Protein AF-A0A519VFV9-F1 (afdb_monomer)

Solvent-accessible surface area (backbone atoms only — not comparable to full-atom values): 12738 Å² total; per-residue (Å²): 138,84,83,81,77,82,76,80,77,81,75,82,82,81,76,90,70,82,92,71,81,73,72,86,71,61,44,82,45,79,50,61,93,82,68,79,73,51,74,67,56,53,46,52,52,51,51,29,44,70,66,40,49,62,59,43,38,69,66,70,56,88,80,53,59,44,60,28,41,35,37,64,39,86,88,54,93,54,68,57,52,50,55,84,36,39,34,42,33,14,41,76,52,40,78,78,38,57,92,50,43,48,61,51,50,48,52,43,61,46,65,69,48,68,43,76,47,79,48,76,60,96,85,32,37,40,37,42,34,29,44,43,88,75,63,53,66,66,45,55,50,48,47,54,53,45,42,74,67,44,46,66,54,48,24,68,74,77,24,77,82,40,80,50,57,37,37,39,29,34,28,69,84,48,83,63,63,67,48,49,48,84,46,29,39,43,33,10,39,64,44,47,68,76,42,62,80,66,48,61,56,51,57,56,37,46,45,39,43,37,73,53,58,43,84,80,127

Sequence (217 aa):
MFKKIHSIVLLLIMAQLSFAQRNQGYKLTILDPDNKVDDRQKTEITQAFNLVYPEFARADGYRTKRDVTLEFADGLSESMTAQAGKIVVNKSWFLNNSSKFERELRVKFAKNWVSSDTIKKKGYQLVFISKDPNLDQKVKQNLIDTYFKVYPKLVKTYNKNSTKEVLFVVDTAYKAVAEASGGRILFSAGYMKAHPTDIDVVTHETMHIVQGYGYSA

pLDDT: mean 87.25, std 19.47, range [31.59, 98.5]

Foldseek 3Di:
DDDPDPPPPPDPPPPPDDPPQPLVLAEEDEDDPVPPQDPVLVVLVVVLCSVAVVVLQLQVDPDFARAAYEYEDDPDPDQWADDGRYIYGDPVSCVVPSVCVSVVRNCRSCVQWPDWDWDDDPLAIEIETESDPPQDVLLVVLLVVCCVVALVVLCVPQNVPFDSYAYEYEDCPDDDAWAEEDRYIYGHSVNCVVCVPVSCVSVVRSNCSSVVPYPPD

Nearest PDB structures (foldseek):
  1z5h-assembly1_A  TM=6.987E-01  e=3.510E-03  Thermoplasma acidophilum
  6ydx-assembly1_A  TM=7.882E-01  e=1.224E-02  Homo sapiens
  4xmz-assembly1_A  TM=6.318E-01  e=6.977E-03  Escherichia coli K-12
  4qir-assembly1_A  TM=6.108E-01  e=4.269E-02  Neisseria meningitidis MC58
  7edx-assembly1_B  TM=5.572E-01  e=1.687E-01  Homo sapiens

Mean predicted aligned error: 7.55 Å

Secondary structure (DSSP, 8-state):
------------------------S-EEEEE-TT--S-HHHHHHHHHHHHHHHHHHHHHH-SS--SEEEEEEESS-SSSEEEETTEEEEEHHHHHHHGGGHHHHHHHHHTTT-SEEEEEEETTEEEEEEE--TT--HHHHHHHHHHHHHHHHHHHHHH-TTS-SEEEEEEESS--SSEEEETTEEEEEHHHHHH-TT--THHHHHHHHHHHT-----

Structure (mmCIF, N/CA/C/O backbone):
data_AF-A0A519VFV9-F1
#
_entry.id   AF-A0A519VFV9-F1
#
loop_
_atom_site.group_PDB
_atom_site.id
_atom_site.type_symbol
_atom_site.label_atom_id
_atom_site.label_alt_id
_atom_site.label_comp_id
_atom_site.label_asym_id
_atom_site.label_entity_id
_atom_site.label_seq_id
_atom_site.pdbx_PDB_ins_code
_atom_site.Cartn_x
_atom_site.Cartn_y
_atom_site.Cartn_z
_atom_site.occupancy
_atom_site.B_iso_or_equiv
_atom_site.auth_seq_id
_atom_site.auth_comp_id
_atom_site.auth_asym_id
_atom_site.auth_atom_id
_atom_site.pdbx_PDB_model_num
ATOM 1 N N . MET A 1 1 ? -33.404 -4.911 -17.269 1.00 36.25 1 MET A N 1
ATOM 2 C CA . MET A 1 1 ? -31.972 -5.243 -17.462 1.00 36.25 1 MET A CA 1
ATOM 3 C C . MET A 1 1 ? -31.127 -4.019 -17.124 1.00 36.25 1 MET A C 1
ATOM 5 O O . MET A 1 1 ? -30.855 -3.207 -17.996 1.00 36.25 1 MET A O 1
ATOM 9 N N . PHE A 1 2 ? -30.759 -3.841 -15.854 1.00 32.41 2 PHE A N 1
ATOM 10 C CA . PHE A 1 2 ? -29.896 -2.735 -15.429 1.00 32.41 2 PHE A CA 1
ATOM 11 C C . PHE A 1 2 ? -28.451 -3.233 -15.357 1.00 32.41 2 PHE A C 1
ATOM 13 O O . PHE A 1 2 ? -28.102 -4.026 -14.484 1.00 32.41 2 PHE A O 1
ATOM 20 N N . LYS A 1 3 ? -27.613 -2.802 -16.306 1.00 32.81 3 LYS A N 1
ATOM 21 C CA . LYS A 1 3 ? -26.163 -3.024 -16.257 1.00 32.81 3 LYS A CA 1
ATOM 22 C C . LYS A 1 3 ? -25.588 -2.183 -15.111 1.00 32.81 3 LYS A C 1
ATOM 24 O O . LYS A 1 3 ? -25.577 -0.960 -15.194 1.00 32.81 3 LYS A O 1
ATOM 29 N N . LYS A 1 4 ? -25.108 -2.836 -14.047 1.00 33.62 4 LYS A N 1
ATOM 30 C CA . LYS A 1 4 ? -24.282 -2.201 -13.008 1.00 33.62 4 LYS A CA 1
ATOM 31 C C . LYS A 1 4 ? -22.922 -1.845 -13.612 1.00 33.62 4 LYS A C 1
ATOM 33 O O . LYS A 1 4 ? -22.042 -2.699 -13.715 1.00 33.62 4 LYS A O 1
ATOM 38 N N . ILE A 1 5 ? -22.762 -0.593 -14.027 1.00 34.84 5 ILE A N 1
ATOM 39 C CA . ILE A 1 5 ? -21.463 -0.024 -14.386 1.00 34.84 5 ILE A CA 1
ATOM 40 C C . ILE A 1 5 ? -20.680 0.130 -13.078 1.00 34.84 5 ILE A C 1
ATOM 42 O O . ILE A 1 5 ? -21.020 0.962 -12.241 1.00 34.84 5 ILE A O 1
ATOM 46 N N . HIS A 1 6 ? -19.673 -0.717 -12.870 1.00 33.34 6 HIS A N 1
ATOM 47 C CA . HIS A 1 6 ? -18.716 -0.548 -11.780 1.00 33.34 6 HIS A CA 1
ATOM 48 C C . HIS A 1 6 ? -17.713 0.522 -12.213 1.00 33.34 6 HIS A C 1
ATOM 50 O O . HIS A 1 6 ? -16.693 0.224 -12.830 1.00 33.34 6 HIS A O 1
ATOM 56 N N . SER A 1 7 ? -18.035 1.784 -11.944 1.00 31.59 7 SER A N 1
ATOM 57 C CA . SER A 1 7 ? -17.087 2.884 -12.093 1.00 31.59 7 SER A CA 1
ATOM 58 C C . SER A 1 7 ? -16.053 2.786 -10.974 1.00 31.59 7 SER A C 1
ATOM 60 O O . SER A 1 7 ? -16.296 3.223 -9.852 1.00 31.59 7 SER A O 1
ATOM 62 N N . ILE A 1 8 ? -14.898 2.189 -11.269 1.00 34.69 8 ILE A N 1
ATOM 63 C CA . ILE A 1 8 ? -13.707 2.301 -10.424 1.00 34.69 8 ILE A CA 1
ATOM 64 C C . ILE A 1 8 ? -13.220 3.745 -10.564 1.00 34.69 8 ILE A C 1
ATOM 66 O O . ILE A 1 8 ? -12.539 4.100 -11.526 1.00 34.69 8 ILE A O 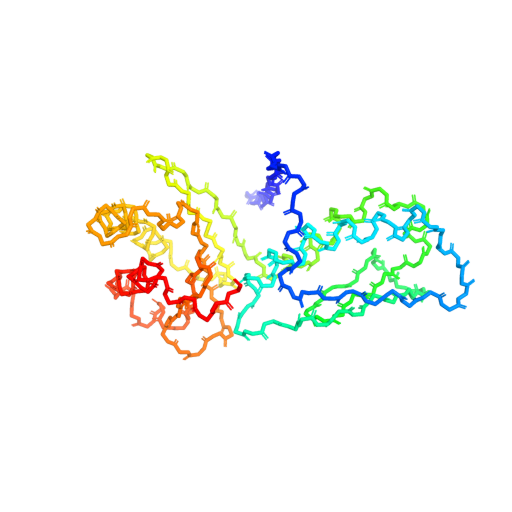1
ATOM 70 N N . VAL A 1 9 ? -13.618 4.609 -9.632 1.00 33.03 9 VAL A N 1
ATOM 71 C CA . VAL A 1 9 ? -13.050 5.952 -9.511 1.00 33.03 9 VAL A CA 1
ATOM 72 C C . VAL A 1 9 ? -11.683 5.794 -8.848 1.00 33.03 9 VAL A C 1
ATOM 74 O O . VAL A 1 9 ? -11.573 5.732 -7.627 1.00 33.03 9 VAL A O 1
ATOM 77 N N . LEU A 1 10 ? -10.631 5.684 -9.661 1.00 38.44 10 LEU A N 1
ATOM 78 C CA . LEU A 1 10 ? -9.252 5.761 -9.186 1.00 38.44 10 LEU A CA 1
ATOM 79 C C . LEU A 1 10 ? -8.959 7.231 -8.849 1.00 38.44 10 LEU A C 1
ATOM 81 O O . LEU A 1 10 ? -8.614 8.029 -9.720 1.00 38.44 10 LEU A O 1
ATOM 85 N N . LEU A 1 11 ? -9.186 7.607 -7.590 1.00 34.69 11 LEU A N 1
ATOM 86 C CA . LEU A 1 11 ? -8.930 8.956 -7.098 1.00 34.69 11 LEU A CA 1
ATOM 87 C C . LEU A 1 11 ? -7.417 9.234 -7.159 1.00 34.69 11 LEU A C 1
ATOM 89 O O . LEU A 1 11 ? -6.624 8.549 -6.512 1.00 34.69 11 LEU A O 1
ATOM 93 N N . LEU A 1 12 ? -7.015 10.246 -7.933 1.00 38.38 12 LEU A N 1
ATOM 94 C CA . LEU A 1 12 ? -5.658 10.790 -7.914 1.00 38.38 12 LEU A CA 1
ATOM 95 C C . LEU A 1 12 ? -5.359 11.339 -6.512 1.00 38.38 12 LEU A C 1
ATOM 97 O O . LEU A 1 12 ? -5.844 12.404 -6.131 1.00 38.38 12 LEU A O 1
ATOM 101 N N . ILE A 1 13 ? -4.536 10.622 -5.748 1.00 40.22 13 ILE A N 1
ATOM 102 C CA . ILE A 1 13 ? -3.927 11.146 -4.526 1.00 40.22 13 ILE A CA 1
ATOM 103 C C . ILE A 1 13 ? -2.813 12.105 -4.960 1.00 40.22 13 ILE A C 1
ATOM 105 O O . ILE A 1 13 ? -1.672 11.701 -5.157 1.00 40.22 13 ILE A O 1
ATOM 109 N N . MET A 1 14 ? -3.140 13.388 -5.125 1.00 39.12 14 MET A N 1
ATOM 110 C CA . MET A 1 14 ? -2.129 14.444 -5.067 1.00 39.12 14 MET A CA 1
ATOM 111 C C . MET A 1 14 ? -1.819 14.728 -3.597 1.00 39.12 14 MET A C 1
ATOM 113 O O . MET A 1 14 ? -2.460 15.561 -2.958 1.00 39.12 14 MET A O 1
ATOM 117 N N . ALA A 1 15 ? -0.842 14.009 -3.048 1.00 39.34 15 ALA A N 1
ATOM 118 C CA . ALA A 1 15 ? -0.151 14.438 -1.842 1.00 39.34 15 ALA A CA 1
ATOM 119 C C . ALA A 1 15 ? 1.043 15.300 -2.275 1.00 39.34 15 ALA A C 1
ATOM 121 O O . ALA A 1 15 ? 2.100 14.786 -2.630 1.00 39.34 15 ALA A O 1
ATOM 122 N N . GLN A 1 16 ? 0.863 16.622 -2.283 1.00 42.69 16 GLN A N 1
ATOM 123 C CA . GLN A 1 16 ? 1.994 17.546 -2.282 1.00 42.69 16 GLN A CA 1
ATOM 124 C C . GLN A 1 16 ? 2.617 17.513 -0.884 1.00 42.69 16 GLN A C 1
ATOM 126 O O . GLN A 1 16 ? 2.100 18.142 0.035 1.00 42.69 16 GLN A O 1
ATOM 131 N N . LEU A 1 17 ? 3.707 16.764 -0.718 1.00 35.25 17 LEU A N 1
ATOM 132 C CA . LEU A 1 17 ? 4.594 16.874 0.436 1.00 35.25 17 LEU A CA 1
ATOM 133 C C . LEU A 1 17 ? 6.047 16.801 -0.036 1.00 35.25 17 LEU A C 1
ATOM 135 O O . LEU A 1 17 ? 6.419 15.983 -0.872 1.00 35.25 17 LEU A O 1
ATOM 139 N N . SER A 1 18 ? 6.829 17.730 0.497 1.00 33.22 18 SER A N 1
ATOM 140 C CA . SER A 1 18 ? 8.237 18.004 0.254 1.00 33.22 18 SER A CA 1
ATOM 141 C C . SER A 1 18 ? 9.088 16.739 0.098 1.00 33.22 18 SER A C 1
ATOM 143 O O . SER A 1 18 ? 9.054 15.852 0.950 1.00 33.22 18 SER A O 1
ATOM 145 N N . PHE A 1 19 ? 9.893 16.693 -0.968 1.00 33.62 19 PHE A N 1
ATOM 146 C CA . PHE A 1 19 ? 10.897 15.662 -1.235 1.00 33.62 19 PHE A CA 1
ATOM 147 C C . PHE A 1 19 ? 11.999 15.670 -0.161 1.00 33.62 19 PHE A C 1
ATOM 149 O O . PHE A 1 19 ? 13.097 16.175 -0.361 1.00 33.62 19 PHE A O 1
ATOM 156 N N . ALA A 1 20 ? 11.713 15.077 0.992 1.00 36.22 20 ALA A N 1
ATOM 157 C CA . ALA A 1 20 ? 12.715 14.467 1.850 1.00 36.22 20 ALA A CA 1
ATOM 158 C C . ALA A 1 20 ? 12.427 12.966 1.827 1.00 36.22 20 ALA A C 1
ATOM 160 O O . ALA A 1 20 ? 11.728 12.414 2.676 1.00 36.22 20 ALA A O 1
ATOM 161 N N . GLN A 1 21 ? 12.897 12.332 0.756 1.00 43.56 21 GLN A N 1
ATOM 162 C CA . GLN A 1 21 ? 12.719 10.921 0.457 1.00 43.56 21 GLN A CA 1
ATOM 163 C C . GLN A 1 21 ? 13.421 10.082 1.536 1.00 43.56 21 GLN A C 1
ATOM 165 O O . GLN A 1 21 ? 14.598 9.750 1.421 1.00 43.56 21 GLN A O 1
ATOM 170 N N . ARG A 1 22 ? 12.711 9.742 2.620 1.00 46.94 22 ARG A N 1
ATOM 171 C CA . ARG A 1 22 ? 13.145 8.682 3.536 1.00 46.94 22 ARG A CA 1
ATOM 172 C C . ARG A 1 22 ? 13.072 7.387 2.747 1.00 46.94 22 ARG A C 1
ATOM 174 O O . ARG A 1 22 ? 11.992 6.816 2.623 1.00 46.94 22 ARG A O 1
ATOM 181 N N . ASN A 1 23 ? 14.184 6.947 2.166 1.00 52.59 23 ASN A N 1
ATOM 182 C CA . ASN A 1 23 ? 14.236 5.612 1.599 1.00 52.59 23 ASN A CA 1
ATOM 183 C C . ASN A 1 23 ? 13.992 4.631 2.757 1.00 52.59 23 ASN A C 1
ATOM 185 O O . ASN A 1 23 ? 14.872 4.436 3.590 1.00 52.59 23 ASN A O 1
ATOM 189 N N . GLN A 1 24 ? 12.776 4.081 2.851 1.00 67.75 24 GLN A N 1
ATOM 190 C CA . GLN A 1 24 ? 12.299 3.182 3.917 1.00 67.75 24 GLN A CA 1
ATOM 191 C C . GLN A 1 24 ? 12.987 1.800 3.833 1.00 67.75 24 GLN A C 1
ATOM 193 O O . GLN A 1 24 ? 12.357 0.763 4.026 1.00 67.75 24 GLN A O 1
ATOM 198 N N . GLY A 1 25 ? 14.264 1.761 3.448 1.00 83.94 25 GLY A N 1
ATOM 199 C CA . GLY A 1 25 ? 15.051 0.558 3.207 1.00 83.94 25 GLY A CA 1
ATOM 200 C C . GLY A 1 25 ? 14.693 -0.209 1.931 1.00 83.94 25 GLY A C 1
ATOM 201 O O . GLY A 1 25 ? 15.147 -1.341 1.794 1.00 83.94 25 GLY A O 1
ATOM 202 N N . TYR A 1 26 ? 13.889 0.350 1.018 1.00 90.75 26 TYR A N 1
ATOM 203 C CA . TYR A 1 26 ? 13.550 -0.311 -0.246 1.00 90.75 26 TYR A CA 1
ATOM 204 C C . TYR A 1 26 ? 14.611 -0.016 -1.310 1.00 90.75 26 TYR A C 1
ATOM 206 O O . TYR A 1 26 ? 15.062 1.119 -1.469 1.00 90.75 26 TYR A O 1
ATOM 214 N N . LYS A 1 27 ? 15.032 -1.038 -2.049 1.00 93.75 27 LYS A N 1
ATOM 215 C CA . LYS A 1 27 ? 16.083 -0.916 -3.062 1.00 93.75 27 LYS A CA 1
ATOM 216 C C . LYS A 1 27 ? 15.558 -1.381 -4.405 1.00 93.75 27 LYS A C 1
ATOM 218 O O . LYS A 1 27 ? 14.923 -2.428 -4.489 1.00 93.75 27 LYS A O 1
ATOM 223 N N . LEU A 1 28 ? 15.845 -0.601 -5.441 1.00 96.19 28 LEU A N 1
ATOM 224 C CA . LEU A 1 28 ? 15.515 -0.932 -6.819 1.00 96.19 28 LEU A CA 1
ATOM 225 C C . LEU A 1 28 ? 16.791 -1.256 -7.594 1.00 96.19 28 LEU A C 1
ATOM 227 O O . LEU A 1 28 ? 17.730 -0.462 -7.612 1.00 96.19 28 LEU A O 1
ATOM 231 N N . THR A 1 29 ? 16.787 -2.390 -8.284 1.00 97.06 29 THR A N 1
ATOM 232 C CA . THR A 1 29 ? 17.785 -2.754 -9.292 1.00 97.06 29 THR A CA 1
ATOM 233 C C . THR A 1 29 ? 17.111 -2.783 -10.657 1.00 97.06 29 THR A C 1
ATOM 235 O O . THR A 1 29 ? 16.189 -3.568 -10.868 1.00 97.06 29 THR A O 1
ATOM 238 N N . ILE A 1 30 ? 17.562 -1.930 -11.579 1.00 97.44 30 ILE A N 1
ATOM 239 C CA . ILE A 1 30 ? 17.062 -1.872 -12.959 1.00 97.44 30 ILE A CA 1
ATOM 240 C C . ILE A 1 30 ? 17.973 -2.732 -13.842 1.00 97.44 30 ILE A C 1
ATOM 242 O O . ILE A 1 30 ? 19.174 -2.480 -13.918 1.00 97.44 30 ILE A O 1
ATOM 246 N N . LEU A 1 31 ? 17.401 -3.735 -14.505 1.00 95.88 31 LEU A N 1
ATOM 247 C CA . LEU A 1 31 ? 18.079 -4.624 -15.445 1.00 95.88 31 LEU A CA 1
ATOM 248 C C . LEU A 1 31 ? 17.725 -4.219 -16.883 1.00 95.88 31 LEU A C 1
ATOM 250 O O . LEU A 1 31 ? 16.645 -4.541 -17.377 1.00 95.88 31 LEU A O 1
ATOM 254 N N . ASP A 1 32 ? 18.654 -3.519 -17.536 1.00 92.81 32 ASP A N 1
ATOM 255 C CA . ASP A 1 32 ? 18.574 -3.034 -18.926 1.00 92.81 32 ASP A CA 1
ATOM 256 C C . ASP A 1 32 ? 19.840 -3.467 -19.700 1.00 92.81 32 ASP A C 1
ATOM 258 O O . ASP A 1 32 ? 20.749 -2.662 -19.912 1.00 92.81 32 ASP A O 1
ATOM 262 N N . PRO A 1 33 ? 19.978 -4.766 -20.036 1.00 88.38 33 PRO A N 1
ATOM 263 C CA . PRO A 1 33 ? 21.214 -5.310 -20.605 1.00 88.38 33 PRO A CA 1
ATOM 264 C C . PRO A 1 33 ? 21.514 -4.805 -22.024 1.00 88.38 33 PRO A C 1
ATOM 266 O O . PRO A 1 33 ? 22.670 -4.811 -22.438 1.00 88.38 33 PRO A O 1
ATOM 269 N N . ASP A 1 34 ? 20.502 -4.363 -22.772 1.00 89.88 34 ASP A N 1
ATOM 270 C CA . ASP A 1 34 ? 20.644 -3.792 -24.114 1.00 89.88 34 ASP A CA 1
ATOM 271 C C . ASP A 1 34 ? 20.848 -2.266 -24.115 1.00 89.88 34 ASP A C 1
ATOM 273 O O . ASP A 1 34 ? 20.993 -1.672 -25.190 1.00 89.88 34 ASP A O 1
ATOM 277 N N . ASN A 1 35 ? 20.907 -1.653 -22.924 1.00 90.44 35 ASN A N 1
ATOM 278 C CA . ASN A 1 35 ? 21.145 -0.229 -22.683 1.00 90.44 35 ASN A CA 1
ATOM 279 C C . ASN A 1 35 ? 20.249 0.673 -23.548 1.00 90.44 35 ASN A C 1
ATOM 281 O O . ASN A 1 35 ? 20.717 1.621 -24.188 1.00 90.44 35 ASN A O 1
ATOM 285 N N . LYS A 1 36 ? 18.960 0.323 -23.634 1.00 93.06 36 LYS A N 1
ATOM 286 C CA . LYS A 1 36 ? 17.975 1.056 -24.445 1.00 93.06 36 LYS A CA 1
ATOM 287 C C . LYS A 1 36 ? 17.226 2.113 -23.655 1.00 93.06 36 LYS A C 1
ATOM 289 O O . LYS A 1 36 ? 16.569 2.949 -24.270 1.00 93.06 36 LYS A O 1
ATOM 294 N N . VAL A 1 37 ? 17.323 2.081 -22.331 1.00 93.88 37 VAL A N 1
ATOM 295 C CA . VAL A 1 37 ? 16.660 3.038 -21.455 1.00 93.88 37 VAL A CA 1
ATOM 296 C C . VAL A 1 37 ? 17.639 4.133 -21.065 1.00 93.88 37 VAL A C 1
ATOM 298 O O . VAL A 1 37 ? 18.683 3.874 -20.460 1.00 93.88 37 VAL A O 1
ATOM 301 N N . ASP A 1 38 ? 17.295 5.371 -21.409 1.00 94.50 38 ASP A N 1
ATOM 302 C CA . ASP A 1 38 ? 18.148 6.522 -21.130 1.00 94.50 38 ASP A CA 1
ATOM 303 C C . ASP A 1 38 ? 18.131 6.927 -19.639 1.00 94.50 38 ASP A C 1
ATOM 305 O O . ASP A 1 38 ? 17.314 6.463 -18.835 1.00 94.50 38 ASP A O 1
ATOM 309 N N . ASP A 1 39 ? 19.056 7.802 -19.244 1.00 93.94 39 ASP A N 1
ATOM 310 C CA . ASP A 1 39 ? 19.215 8.219 -17.844 1.00 93.94 39 ASP A CA 1
ATOM 311 C C . ASP A 1 39 ? 18.002 8.986 -17.301 1.00 93.94 39 ASP A C 1
ATOM 313 O O . ASP A 1 39 ? 17.665 8.888 -16.113 1.00 93.94 39 ASP A O 1
ATOM 317 N N . ARG A 1 40 ? 17.301 9.722 -18.169 1.00 94.38 40 ARG A N 1
ATOM 318 C CA . ARG A 1 40 ? 16.072 10.422 -17.795 1.00 94.38 40 ARG A CA 1
ATOM 319 C C . ARG A 1 40 ? 14.979 9.406 -17.475 1.00 94.38 40 ARG A C 1
ATOM 321 O O . ARG A 1 40 ? 14.339 9.509 -16.433 1.00 94.38 40 ARG A O 1
ATOM 328 N N . GLN A 1 41 ? 14.798 8.400 -18.317 1.00 95.81 41 GLN A N 1
ATOM 329 C CA . GLN A 1 41 ? 13.834 7.326 -18.119 1.00 95.81 41 GLN A CA 1
ATOM 330 C C . GLN A 1 41 ? 14.172 6.470 -16.886 1.00 95.81 41 GLN A C 1
ATOM 332 O O . GLN A 1 41 ? 13.276 6.132 -16.113 1.00 95.81 41 GLN A O 1
ATOM 337 N N . LYS A 1 42 ? 15.456 6.176 -16.628 1.00 95.12 42 LYS A N 1
ATOM 338 C CA . LYS A 1 42 ? 15.907 5.522 -15.379 1.00 95.12 42 LYS A CA 1
ATOM 339 C C . LYS A 1 42 ? 15.574 6.364 -14.142 1.00 95.12 42 LYS A C 1
ATOM 341 O O . LYS A 1 42 ? 15.177 5.819 -13.105 1.00 95.12 42 LYS A O 1
ATOM 346 N N . THR A 1 43 ? 15.675 7.688 -14.255 1.00 94.38 43 THR A N 1
ATOM 347 C CA . THR A 1 43 ? 15.264 8.624 -13.199 1.00 94.38 43 THR A CA 1
ATOM 348 C C . THR A 1 43 ? 13.749 8.597 -12.986 1.00 94.38 43 THR A C 1
ATOM 350 O O . THR A 1 43 ? 13.308 8.466 -11.845 1.00 94.38 43 THR A O 1
ATOM 353 N N . GLU A 1 44 ? 12.953 8.638 -14.060 1.00 94.12 44 GLU A N 1
ATOM 354 C CA . GLU A 1 44 ? 11.484 8.532 -14.011 1.00 94.12 44 GLU A CA 1
ATOM 355 C C . GLU A 1 44 ? 11.038 7.217 -13.342 1.00 94.12 44 GLU A C 1
ATOM 357 O O . GLU A 1 44 ? 10.179 7.226 -12.457 1.00 94.12 44 GLU A O 1
ATOM 362 N N . ILE A 1 45 ? 11.680 6.092 -13.681 1.00 96.88 45 ILE A N 1
ATOM 363 C CA . ILE A 1 45 ? 11.456 4.791 -13.030 1.00 96.88 45 ILE A CA 1
ATOM 364 C C . ILE A 1 45 ? 11.750 4.867 -11.534 1.00 96.88 45 ILE A C 1
ATOM 366 O O . ILE A 1 45 ? 10.946 4.421 -10.715 1.00 96.88 45 ILE A O 1
ATOM 370 N N . THR A 1 46 ? 12.908 5.418 -11.171 1.00 95.81 46 THR A N 1
ATOM 371 C CA . THR A 1 46 ? 13.355 5.487 -9.777 1.00 95.81 46 THR A CA 1
ATOM 372 C C . THR A 1 46 ? 12.417 6.363 -8.949 1.00 95.81 46 THR A C 1
ATOM 374 O O . THR A 1 46 ? 12.032 5.986 -7.843 1.00 95.81 46 THR A O 1
ATOM 377 N N . GLN A 1 47 ? 11.992 7.509 -9.478 1.00 94.81 47 GLN A N 1
ATOM 378 C CA . GLN A 1 47 ? 11.017 8.384 -8.825 1.00 94.81 47 GLN A CA 1
ATOM 379 C C . GLN A 1 47 ? 9.672 7.677 -8.639 1.00 94.81 47 GLN A C 1
ATOM 381 O O . GLN A 1 47 ? 9.162 7.623 -7.519 1.00 94.81 47 GLN A O 1
ATOM 386 N N . ALA A 1 48 ? 9.146 7.056 -9.696 1.00 96.38 48 ALA A N 1
ATOM 387 C CA . ALA A 1 48 ? 7.906 6.292 -9.629 1.00 96.38 48 ALA A CA 1
ATOM 388 C C . ALA A 1 48 ? 7.986 5.158 -8.5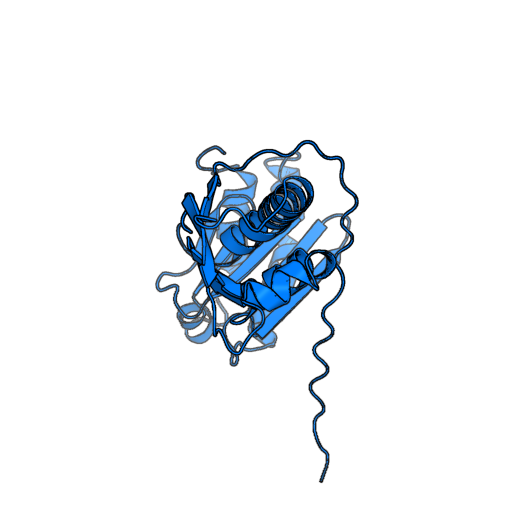96 1.00 96.38 48 ALA A C 1
ATOM 390 O O . ALA A 1 48 ? 7.086 4.996 -7.776 1.00 96.38 48 ALA A O 1
ATOM 391 N N . PHE A 1 49 ? 9.084 4.402 -8.575 1.00 95.94 49 PHE A N 1
ATOM 392 C CA . PHE A 1 49 ? 9.303 3.349 -7.588 1.00 95.94 49 PHE A CA 1
ATOM 393 C C . PHE A 1 49 ? 9.269 3.890 -6.156 1.00 95.94 49 PHE A C 1
ATOM 395 O O . PHE A 1 49 ? 8.540 3.358 -5.319 1.00 95.94 49 PHE A O 1
ATOM 402 N N . ASN A 1 50 ? 10.007 4.969 -5.885 1.00 92.75 50 ASN A N 1
ATOM 403 C CA . ASN A 1 50 ? 10.091 5.566 -4.553 1.00 92.75 50 ASN A CA 1
ATOM 404 C C . ASN A 1 50 ? 8.756 6.156 -4.075 1.00 92.75 50 ASN A C 1
ATOM 406 O O . ASN A 1 50 ? 8.521 6.225 -2.871 1.00 92.75 50 ASN A O 1
ATOM 410 N N . LEU A 1 51 ? 7.877 6.545 -5.000 1.00 92.44 51 LEU A N 1
ATOM 411 C CA . LEU A 1 51 ? 6.532 7.031 -4.694 1.00 92.44 51 LEU A CA 1
ATOM 412 C C . LEU A 1 51 ? 5.505 5.907 -4.513 1.00 92.44 51 LEU A C 1
ATOM 414 O O . LEU A 1 51 ? 4.543 6.071 -3.764 1.00 92.44 51 LEU A O 1
ATOM 418 N N . VAL A 1 52 ? 5.654 4.794 -5.232 1.00 94.44 52 VAL A N 1
ATOM 419 C CA . VAL A 1 52 ? 4.607 3.767 -5.334 1.00 94.44 52 VAL A CA 1
ATOM 420 C C . VAL A 1 52 ? 4.901 2.549 -4.468 1.00 94.44 52 VAL A C 1
ATOM 422 O O . VAL A 1 52 ? 4.015 2.077 -3.754 1.00 94.44 52 VAL A O 1
ATOM 425 N N . TYR A 1 53 ? 6.127 2.025 -4.517 1.00 93.81 53 TYR A N 1
ATOM 426 C CA . TYR A 1 53 ? 6.453 0.751 -3.880 1.00 93.81 53 TYR A CA 1
ATOM 427 C C . TYR A 1 53 ? 6.355 0.791 -2.351 1.00 93.81 53 TYR A C 1
ATOM 429 O O . TYR A 1 53 ? 5.798 -0.152 -1.795 1.00 93.81 53 TYR A O 1
ATOM 437 N N . PRO A 1 54 ? 6.809 1.846 -1.639 1.00 90.06 54 PRO A N 1
ATOM 438 C CA . PRO A 1 54 ? 6.663 1.900 -0.186 1.0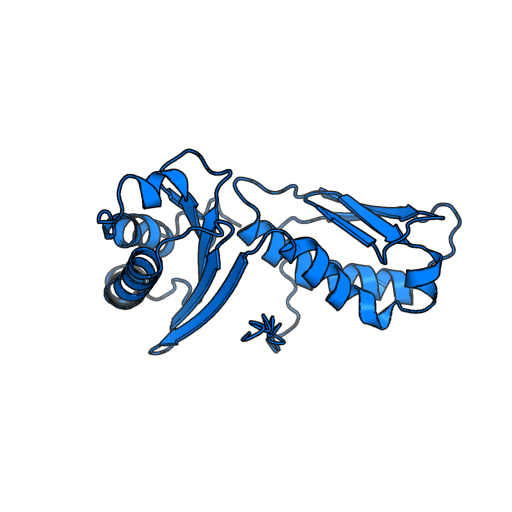0 90.06 54 PRO A CA 1
ATOM 439 C C . PRO A 1 54 ? 5.202 1.848 0.280 1.00 90.06 54 PRO A C 1
ATOM 441 O O . PRO A 1 54 ? 4.897 1.141 1.240 1.00 90.06 54 PRO A O 1
ATOM 444 N N . GLU A 1 55 ? 4.296 2.541 -0.415 1.00 89.12 55 GLU A N 1
ATOM 445 C CA . GLU A 1 55 ? 2.864 2.536 -0.091 1.00 89.12 55 GLU A CA 1
ATOM 446 C C . GLU A 1 55 ? 2.223 1.179 -0.393 1.00 89.12 55 GLU A C 1
ATOM 448 O O . GLU A 1 55 ? 1.525 0.621 0.457 1.00 89.12 55 GLU A O 1
ATOM 453 N N . PHE A 1 56 ? 2.531 0.594 -1.556 1.00 92.19 56 PHE A N 1
ATOM 454 C CA . PHE A 1 56 ? 2.146 -0.784 -1.867 1.00 92.19 56 PHE A CA 1
ATOM 455 C C . PHE A 1 56 ? 2.645 -1.751 -0.790 1.00 92.19 56 PHE A C 1
ATOM 457 O O . PHE A 1 56 ? 1.871 -2.545 -0.269 1.00 92.19 56 PHE A O 1
ATOM 464 N N . ALA A 1 57 ? 3.915 -1.657 -0.407 1.00 91.00 57 ALA A N 1
ATOM 465 C CA . ALA A 1 57 ? 4.541 -2.588 0.513 1.00 91.00 57 ALA A CA 1
ATOM 466 C C . ALA A 1 57 ? 3.944 -2.525 1.922 1.00 91.00 57 ALA A C 1
ATOM 468 O O . ALA A 1 57 ? 3.862 -3.562 2.580 1.00 91.00 57 ALA A O 1
ATOM 469 N N . ARG A 1 58 ? 3.478 -1.353 2.373 1.00 88.44 58 ARG A N 1
ATOM 470 C CA . ARG A 1 58 ? 2.677 -1.241 3.603 1.00 88.44 58 ARG A CA 1
ATOM 471 C C . ARG A 1 58 ? 1.352 -1.994 3.450 1.00 88.44 58 ARG A C 1
ATOM 473 O O . ARG A 1 58 ? 0.947 -2.711 4.361 1.00 88.44 58 ARG A O 1
ATOM 480 N N . ALA A 1 59 ? 0.698 -1.874 2.301 1.00 90.06 59 ALA A N 1
ATOM 481 C CA . ALA A 1 59 ? -0.597 -2.489 2.031 1.00 90.06 59 ALA A CA 1
ATOM 482 C C . ALA A 1 59 ? -0.552 -3.984 1.634 1.00 90.06 59 ALA A C 1
ATOM 484 O O . ALA A 1 59 ? -1.579 -4.658 1.691 1.00 90.06 59 ALA A O 1
ATOM 485 N N . ASP A 1 60 ? 0.599 -4.526 1.230 1.00 85.75 60 ASP A N 1
ATOM 486 C CA . ASP A 1 60 ? 0.698 -5.854 0.606 1.00 85.75 60 ASP A CA 1
ATOM 487 C C . ASP A 1 60 ? 0.563 -7.035 1.581 1.00 85.75 60 ASP A C 1
ATOM 489 O O . ASP A 1 60 ? -0.081 -8.022 1.244 1.00 85.75 60 ASP A O 1
ATOM 493 N N . GLY A 1 61 ? 1.077 -6.946 2.808 1.00 76.56 61 GLY A N 1
ATOM 494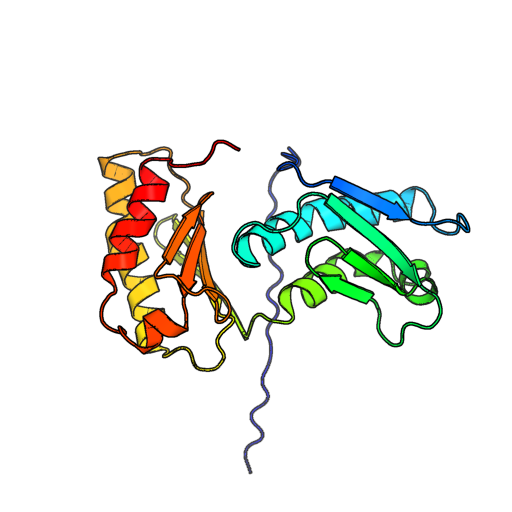 C CA . GLY A 1 61 ? 0.927 -8.037 3.778 1.00 76.56 61 GLY A CA 1
ATOM 495 C C . GLY A 1 61 ? 1.975 -8.030 4.885 1.00 76.56 61 GLY A C 1
ATOM 496 O O . GLY A 1 61 ? 2.484 -6.974 5.268 1.00 76.56 61 GLY A O 1
ATOM 497 N N . TYR A 1 62 ? 2.279 -9.211 5.429 1.00 67.25 62 TYR A N 1
ATOM 498 C CA . TYR A 1 62 ? 3.342 -9.383 6.420 1.00 67.25 62 TYR A CA 1
ATOM 499 C C . TYR A 1 62 ? 4.708 -9.460 5.725 1.00 67.25 62 TYR A C 1
ATOM 501 O O . TYR A 1 62 ? 4.994 -10.432 5.031 1.00 67.25 62 TYR A O 1
ATOM 509 N N . ARG A 1 63 ? 5.563 -8.451 5.951 1.00 72.31 63 ARG A N 1
ATOM 510 C CA . ARG A 1 63 ? 6.966 -8.381 5.483 1.00 72.31 63 ARG A CA 1
ATOM 511 C C . ARG A 1 63 ? 7.153 -8.476 3.960 1.00 72.31 63 ARG A C 1
ATOM 513 O O . ARG A 1 63 ? 7.733 -9.424 3.435 1.00 72.31 63 ARG A O 1
ATOM 520 N N . THR A 1 64 ? 6.756 -7.421 3.260 1.00 84.75 64 THR A N 1
ATOM 521 C CA . THR A 1 64 ? 7.021 -7.238 1.825 1.00 84.75 64 THR A CA 1
ATOM 522 C C . THR A 1 64 ? 8.523 -7.158 1.521 1.00 84.75 64 THR A C 1
ATOM 524 O O . THR A 1 64 ? 9.307 -6.623 2.310 1.00 84.75 64 THR A O 1
ATOM 527 N N . LYS A 1 65 ? 8.939 -7.671 0.355 1.00 89.94 65 LYS A N 1
ATOM 528 C CA . LYS A 1 65 ? 10.345 -7.677 -0.082 1.00 89.94 65 LYS A CA 1
ATOM 529 C C . LYS A 1 65 ? 10.919 -6.260 -0.168 1.00 89.94 65 LYS A C 1
ATOM 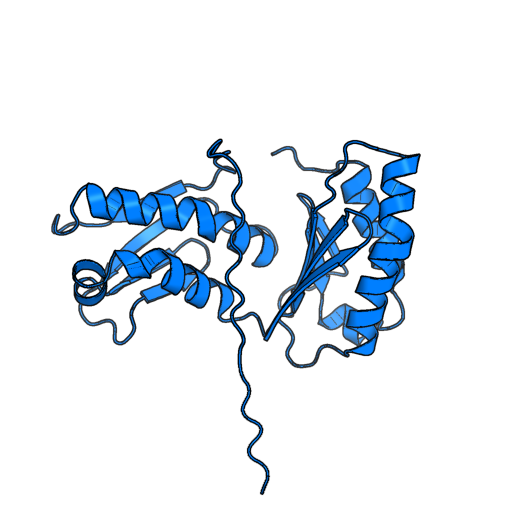531 O O . LYS A 1 65 ? 10.300 -5.381 -0.768 1.00 89.94 65 LYS A O 1
ATOM 536 N N . ARG A 1 66 ? 12.106 -6.066 0.418 1.00 91.06 66 ARG A N 1
ATOM 537 C CA . ARG A 1 66 ? 12.837 -4.786 0.429 1.00 91.06 66 ARG A CA 1
ATOM 538 C C . ARG A 1 66 ? 13.605 -4.546 -0.869 1.00 91.06 66 ARG A C 1
ATOM 540 O O . ARG A 1 66 ? 13.582 -3.431 -1.379 1.00 91.06 66 ARG A O 1
ATOM 547 N N . ASP A 1 67 ? 14.234 -5.589 -1.398 1.00 94.06 67 ASP A N 1
ATOM 548 C CA . ASP A 1 67 ? 14.933 -5.556 -2.679 1.00 94.06 67 ASP A CA 1
ATOM 549 C C . ASP A 1 67 ? 13.968 -5.886 -3.818 1.00 94.06 67 ASP A C 1
ATOM 551 O O . ASP A 1 67 ? 13.207 -6.859 -3.757 1.00 94.06 67 ASP A O 1
ATOM 555 N N . VAL A 1 68 ? 13.988 -5.045 -4.848 1.00 96.50 68 VAL A N 1
ATOM 556 C CA . VAL A 1 68 ? 13.089 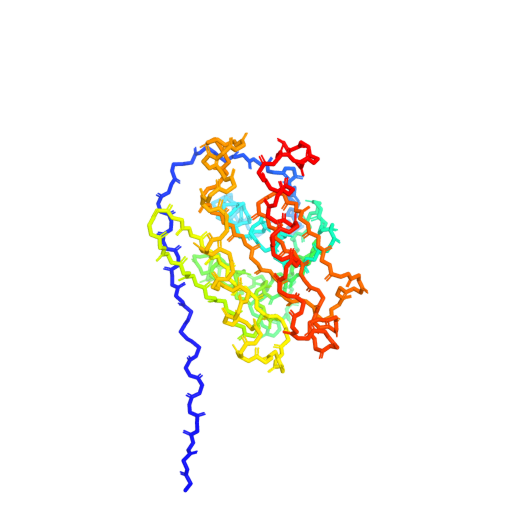-5.110 -5.994 1.00 96.50 68 VAL A CA 1
ATOM 557 C C . VAL A 1 68 ? 13.902 -5.057 -7.268 1.00 96.50 68 VAL A C 1
ATOM 559 O O . VAL A 1 68 ? 14.710 -4.153 -7.471 1.00 96.50 68 VAL A O 1
ATOM 562 N N . THR A 1 69 ? 13.648 -6.007 -8.155 1.00 97.94 69 THR A N 1
ATOM 563 C CA . THR A 1 69 ? 14.229 -6.014 -9.493 1.00 97.94 69 THR A CA 1
ATOM 564 C C . THR A 1 69 ? 13.197 -5.529 -10.499 1.00 97.94 69 THR A C 1
ATOM 566 O O . THR A 1 69 ? 12.062 -6.009 -10.501 1.00 97.94 69 THR A O 1
ATOM 569 N N . LEU A 1 70 ? 13.594 -4.593 -11.357 1.00 98.31 70 LEU A N 1
ATOM 570 C CA . LEU A 1 70 ? 12.855 -4.216 -12.553 1.00 98.31 70 LEU A CA 1
ATOM 571 C C . LEU A 1 70 ? 13.596 -4.740 -13.775 1.00 98.31 70 LEU A C 1
ATOM 573 O O . LEU A 1 70 ? 14.764 -4.418 -13.960 1.00 98.31 70 LEU A O 1
ATOM 577 N N . GLU A 1 71 ? 12.914 -5.518 -14.606 1.00 97.19 71 GLU A N 1
ATOM 578 C CA . GLU A 1 71 ? 13.460 -6.049 -15.855 1.00 97.19 71 GLU A CA 1
ATOM 579 C C . GLU A 1 71 ? 12.598 -5.631 -17.049 1.00 97.19 71 GLU A C 1
ATOM 581 O O . GLU A 1 71 ? 11.372 -5.509 -16.942 1.00 97.19 71 GLU A O 1
ATOM 586 N N . PHE A 1 72 ? 13.245 -5.421 -18.194 1.00 96.44 72 PHE A N 1
ATOM 587 C CA . PHE A 1 72 ? 12.567 -5.167 -19.460 1.00 96.44 72 PHE A CA 1
ATOM 588 C C . PHE A 1 72 ? 12.395 -6.467 -20.237 1.00 96.44 72 PHE A C 1
ATOM 590 O O . PHE A 1 72 ? 13.358 -7.197 -20.464 1.00 96.44 72 PHE A O 1
ATOM 597 N N . ALA A 1 73 ? 11.166 -6.736 -20.667 1.00 93.50 73 ALA A N 1
ATOM 598 C CA . ALA A 1 73 ? 10.826 -7.891 -21.480 1.00 93.50 73 ALA A CA 1
ATOM 599 C C . ALA A 1 73 ? 10.290 -7.453 -22.845 1.00 93.50 73 ALA A C 1
ATOM 601 O O . ALA A 1 73 ? 9.500 -6.507 -22.956 1.00 93.50 73 ALA A O 1
ATOM 602 N N . ASP A 1 74 ? 10.691 -8.197 -23.871 1.00 88.25 74 ASP A N 1
ATOM 603 C CA . ASP A 1 74 ? 10.116 -8.118 -25.206 1.00 88.25 74 ASP A CA 1
ATOM 604 C C . ASP A 1 74 ? 8.942 -9.116 -25.292 1.00 88.25 74 ASP A C 1
ATOM 606 O O . ASP A 1 74 ? 9.006 -10.219 -24.751 1.00 88.25 74 ASP A O 1
ATOM 610 N N . GLY A 1 75 ? 7.830 -8.725 -25.924 1.00 82.25 75 GLY A N 1
ATOM 611 C CA . GLY A 1 75 ? 6.681 -9.621 -26.145 1.00 82.25 75 GLY A CA 1
ATOM 612 C C . GLY A 1 75 ? 5.658 -9.739 -25.004 1.00 82.25 75 GLY A C 1
ATOM 613 O O . GLY A 1 75 ? 4.757 -10.572 -25.085 1.00 82.25 75 GLY A O 1
ATOM 614 N N . LEU A 1 76 ? 5.732 -8.907 -23.960 1.00 90.69 76 LEU A N 1
ATOM 615 C CA . LEU A 1 76 ? 4.672 -8.843 -22.947 1.00 90.69 76 LEU A CA 1
ATOM 616 C C . LEU A 1 76 ? 3.391 -8.229 -23.549 1.00 90.69 76 LEU A C 1
ATOM 618 O O . LEU A 1 76 ? 3.433 -7.136 -24.106 1.00 90.69 76 LEU A O 1
ATOM 622 N N . SER A 1 77 ? 2.238 -8.894 -23.423 1.00 90.81 77 SER A N 1
ATOM 623 C CA . SER A 1 77 ? 0.970 -8.399 -23.994 1.00 90.81 77 SER A CA 1
ATOM 624 C C . SER A 1 77 ? 0.384 -7.184 -23.259 1.00 90.81 77 SER A C 1
ATOM 626 O O . SER A 1 77 ? -0.420 -6.447 -23.822 1.00 90.81 77 SER A O 1
ATOM 628 N N . GLU A 1 78 ? 0.761 -6.981 -21.996 1.00 94.44 78 GLU A N 1
ATOM 629 C CA . GLU A 1 78 ? 0.367 -5.834 -21.171 1.00 94.44 78 GLU A CA 1
ATOM 630 C C . GLU A 1 78 ? 1.506 -4.801 -21.054 1.00 94.44 78 GLU A C 1
ATOM 632 O O . GLU A 1 78 ? 2.647 -5.081 -21.415 1.00 94.44 78 GLU A O 1
ATOM 637 N N . SER A 1 79 ? 1.215 -3.616 -20.498 1.00 96.12 79 SER A N 1
ATOM 638 C CA . SER A 1 79 ? 2.208 -2.564 -20.210 1.00 96.12 79 SER A CA 1
ATOM 639 C C . SER A 1 79 ? 3.324 -3.041 -19.273 1.00 96.12 79 SER A C 1
ATOM 641 O O . SER A 1 79 ? 4.504 -2.783 -19.510 1.00 96.12 79 SER A O 1
ATOM 643 N N . MET A 1 80 ? 2.954 -3.742 -18.201 1.00 97.31 80 MET A N 1
ATOM 644 C CA . MET A 1 80 ? 3.872 -4.339 -17.231 1.00 97.31 80 MET A CA 1
ATOM 645 C C . MET A 1 80 ? 3.143 -5.350 -16.333 1.00 97.31 80 MET A C 1
ATOM 647 O O . MET A 1 80 ? 1.912 -5.355 -16.245 1.00 97.31 80 MET A O 1
ATOM 651 N N . THR A 1 81 ? 3.915 -6.142 -15.594 1.00 96.31 81 THR A N 1
ATOM 652 C CA . THR A 1 81 ? 3.466 -6.880 -14.408 1.00 96.31 81 THR A CA 1
ATOM 653 C C . THR A 1 81 ? 4.251 -6.398 -13.190 1.00 96.31 81 THR A C 1
ATOM 655 O O . THR A 1 81 ? 5.411 -6.001 -13.310 1.00 96.31 81 THR A O 1
ATOM 658 N N . ALA A 1 82 ? 3.621 -6.392 -12.017 1.00 95.81 82 ALA A N 1
ATOM 659 C CA . ALA A 1 82 ? 4.262 -5.954 -10.783 1.00 95.81 82 ALA A CA 1
ATOM 660 C C . ALA A 1 82 ? 3.757 -6.780 -9.599 1.00 95.81 82 ALA A C 1
ATOM 662 O O . ALA A 1 82 ? 2.558 -7.027 -9.469 1.00 95.81 82 ALA A O 1
ATOM 663 N N . GLN A 1 83 ? 4.688 -7.204 -8.753 1.00 93.38 83 GLN A N 1
ATOM 664 C CA . GLN A 1 83 ? 4.439 -7.894 -7.491 1.00 93.38 83 GLN A CA 1
ATOM 665 C C . GLN A 1 83 ? 5.591 -7.608 -6.521 1.00 93.38 83 GLN A C 1
ATOM 667 O O . GLN A 1 83 ? 6.612 -7.031 -6.907 1.00 93.38 83 GLN A O 1
ATOM 672 N N . ALA A 1 84 ? 5.460 -8.017 -5.260 1.00 92.69 84 ALA A N 1
ATOM 673 C CA . ALA A 1 84 ? 6.521 -7.840 -4.274 1.00 92.69 84 ALA A CA 1
ATOM 674 C C . ALA A 1 84 ? 7.877 -8.371 -4.786 1.00 92.69 84 ALA A C 1
ATOM 676 O O . ALA A 1 84 ? 8.024 -9.546 -5.138 1.00 92.69 84 ALA A O 1
ATOM 677 N N . GLY A 1 85 ? 8.878 -7.489 -4.819 1.00 94.69 85 GLY A N 1
ATOM 678 C CA . GLY A 1 85 ? 10.250 -7.780 -5.240 1.00 94.69 85 GLY A CA 1
ATOM 679 C C . GLY A 1 85 ? 10.496 -7.922 -6.744 1.00 94.69 85 GLY A C 1
ATOM 680 O O . GLY A 1 85 ? 11.652 -8.088 -7.126 1.00 94.69 85 GLY A O 1
ATOM 681 N N . LYS A 1 86 ? 9.473 -7.862 -7.607 1.00 96.81 86 LYS A N 1
ATOM 682 C CA . LYS A 1 86 ? 9.676 -7.997 -9.057 1.00 96.81 86 LYS A CA 1
ATOM 683 C C . LYS A 1 86 ? 8.706 -7.151 -9.879 1.00 96.81 86 LYS A C 1
ATOM 685 O O . LYS A 1 86 ? 7.490 -7.252 -9.720 1.00 96.81 86 LYS A O 1
ATOM 690 N N . ILE A 1 87 ? 9.260 -6.377 -10.807 1.00 98.06 87 ILE A N 1
ATOM 691 C CA . ILE A 1 87 ? 8.541 -5.603 -11.820 1.00 98.06 87 ILE A CA 1
ATOM 692 C C . ILE A 1 87 ? 9.056 -6.052 -13.193 1.00 98.06 87 ILE A C 1
ATOM 694 O O . ILE A 1 87 ? 10.261 -6.060 -13.426 1.00 98.06 87 ILE A O 1
ATOM 698 N N . VAL A 1 88 ? 8.156 -6.424 -14.103 1.00 97.75 88 VAL A N 1
ATOM 699 C CA . VAL A 1 88 ? 8.500 -6.784 -15.489 1.00 97.75 88 VAL A CA 1
ATOM 700 C C . VAL A 1 88 ? 7.797 -5.815 -16.417 1.00 97.75 88 VAL A C 1
ATOM 702 O O . VAL A 1 88 ? 6.568 -5.771 -16.439 1.00 97.75 88 VAL A O 1
ATOM 705 N N . VAL A 1 89 ? 8.558 -5.036 -17.175 1.00 97.88 89 VAL A N 1
ATOM 706 C CA . VAL A 1 89 ? 8.036 -3.948 -18.005 1.00 97.88 89 VAL A CA 1
ATOM 707 C C . VAL A 1 89 ? 8.113 -4.334 -19.476 1.00 97.88 89 VAL A C 1
ATOM 709 O O . VAL A 1 89 ? 9.151 -4.805 -19.938 1.00 97.88 89 VAL A O 1
ATOM 712 N N . ASN A 1 90 ? 7.040 -4.100 -20.236 1.00 97.25 90 ASN A N 1
ATOM 713 C CA . ASN A 1 90 ? 7.115 -4.169 -21.692 1.00 97.25 90 ASN A CA 1
ATOM 714 C C . ASN A 1 90 ? 8.019 -3.035 -22.193 1.00 97.25 90 ASN A C 1
ATOM 716 O O . ASN A 1 90 ? 7.681 -1.854 -22.054 1.00 97.25 90 ASN A O 1
ATOM 720 N N . LYS A 1 91 ? 9.155 -3.399 -22.795 1.00 95.44 91 LYS A N 1
ATOM 721 C CA . LYS A 1 91 ? 10.173 -2.445 -23.247 1.00 95.44 91 LYS A CA 1
ATOM 722 C C . LYS A 1 91 ? 9.623 -1.452 -24.267 1.00 95.44 91 LYS A C 1
ATOM 724 O O . LYS A 1 91 ? 9.693 -0.243 -24.052 1.00 95.44 91 LYS A O 1
ATOM 729 N N . SER A 1 92 ? 9.027 -1.947 -25.352 1.00 94.88 92 SER A N 1
ATOM 730 C CA . SER A 1 92 ? 8.475 -1.106 -26.420 1.00 94.88 92 SER A CA 1
ATOM 731 C C . SER A 1 92 ? 7.387 -0.171 -25.901 1.00 94.88 92 SER A C 1
ATOM 733 O O . SER A 1 92 ? 7.328 0.993 -26.295 1.00 94.88 92 SER A O 1
ATOM 735 N N . TRP A 1 93 ? 6.534 -0.648 -24.996 1.00 96.50 93 TRP A N 1
ATOM 736 C CA . TRP A 1 93 ? 5.525 0.193 -24.366 1.00 96.50 93 TRP A CA 1
ATOM 737 C C . TRP A 1 93 ? 6.174 1.311 -23.546 1.00 96.50 93 TRP A C 1
ATOM 739 O O . TRP A 1 93 ? 5.805 2.472 -23.728 1.00 96.50 93 TRP A O 1
ATOM 749 N N . PHE A 1 94 ? 7.150 0.982 -22.695 1.00 96.94 94 PHE A N 1
ATOM 750 C CA . PHE A 1 94 ? 7.798 1.941 -21.804 1.00 96.94 94 PHE A CA 1
ATOM 751 C C . PHE A 1 94 ? 8.557 3.028 -22.566 1.00 96.94 94 PHE A C 1
ATOM 753 O O . PHE A 1 94 ? 8.354 4.205 -22.278 1.00 96.94 94 PHE A O 1
ATOM 760 N N . LEU A 1 95 ? 9.335 2.666 -23.590 1.00 95.19 95 LEU A N 1
ATOM 761 C CA . LEU A 1 95 ? 10.073 3.642 -24.404 1.00 95.19 95 LEU A CA 1
ATOM 762 C C . LEU A 1 95 ? 9.148 4.691 -25.042 1.00 95.19 95 LEU A C 1
ATOM 764 O O . LEU A 1 95 ? 9.527 5.849 -25.179 1.00 95.19 95 LEU A O 1
ATOM 768 N N . ASN A 1 96 ? 7.913 4.305 -25.377 1.00 95.19 96 ASN A N 1
ATOM 769 C CA . ASN A 1 96 ? 6.915 5.197 -25.968 1.00 95.19 96 ASN A CA 1
ATOM 770 C C . ASN A 1 96 ? 5.979 5.861 -24.935 1.00 95.19 96 ASN A C 1
ATOM 772 O O . ASN A 1 96 ? 5.188 6.732 -25.293 1.00 95.19 96 ASN A O 1
ATOM 776 N N . ASN A 1 97 ? 5.994 5.426 -23.670 1.00 96.00 97 ASN A N 1
ATOM 777 C CA . ASN A 1 97 ? 5.003 5.814 -22.657 1.00 96.00 97 ASN A CA 1
ATOM 778 C C . ASN A 1 97 ? 5.604 6.016 -21.253 1.00 96.00 97 ASN A C 1
ATOM 780 O O . ASN A 1 97 ? 4.880 5.863 -20.267 1.00 96.00 97 ASN A O 1
ATOM 784 N N . SER A 1 98 ? 6.888 6.368 -21.129 1.00 94.44 98 SER A N 1
ATOM 785 C CA . SER A 1 98 ? 7.581 6.459 -19.830 1.00 94.44 98 SER A CA 1
ATOM 786 C C . SER A 1 98 ? 6.871 7.390 -18.837 1.00 94.44 98 SER A C 1
ATOM 788 O O . SER A 1 98 ? 6.722 7.053 -17.665 1.00 94.44 98 SER A O 1
ATOM 790 N N . SER A 1 99 ? 6.269 8.480 -19.320 1.00 93.56 99 SER A N 1
ATOM 791 C CA . SER A 1 99 ? 5.463 9.411 -18.513 1.00 93.56 99 SER A CA 1
ATOM 792 C C . SER A 1 99 ? 4.223 8.787 -17.855 1.00 93.56 99 SER A C 1
ATOM 794 O O . SER A 1 99 ? 3.686 9.334 -16.893 1.00 93.56 99 SER A O 1
ATOM 796 N N . LYS A 1 100 ? 3.745 7.636 -18.346 1.00 96.31 100 LYS A N 1
ATOM 797 C CA . LYS A 1 100 ? 2.618 6.882 -17.770 1.00 96.31 100 LYS A CA 1
ATOM 798 C C . LYS A 1 100 ? 3.076 5.800 -16.788 1.00 96.31 100 LYS A C 1
ATOM 800 O O . LYS A 1 100 ? 2.220 5.180 -16.157 1.00 96.31 100 LYS A O 1
ATOM 805 N N . PHE A 1 101 ? 4.384 5.567 -16.654 1.00 97.19 101 PHE A N 1
ATOM 806 C CA . PHE A 1 101 ? 4.950 4.463 -15.881 1.00 97.19 101 PHE A CA 1
ATOM 807 C C . PHE A 1 101 ? 4.478 4.456 -14.426 1.00 97.19 101 PHE A C 1
ATOM 809 O O . PHE A 1 101 ? 3.984 3.432 -13.966 1.00 97.19 101 PHE A O 1
ATOM 816 N N . GLU A 1 102 ? 4.536 5.594 -13.726 1.00 97.50 102 GLU A N 1
ATOM 817 C CA . GLU A 1 102 ? 4.083 5.680 -12.329 1.00 97.50 102 GLU A CA 1
ATOM 818 C C . GLU A 1 102 ? 2.620 5.247 -12.174 1.00 97.50 102 GLU A C 1
ATOM 820 O O . GLU A 1 102 ? 2.286 4.452 -11.293 1.00 97.50 102 GLU A O 1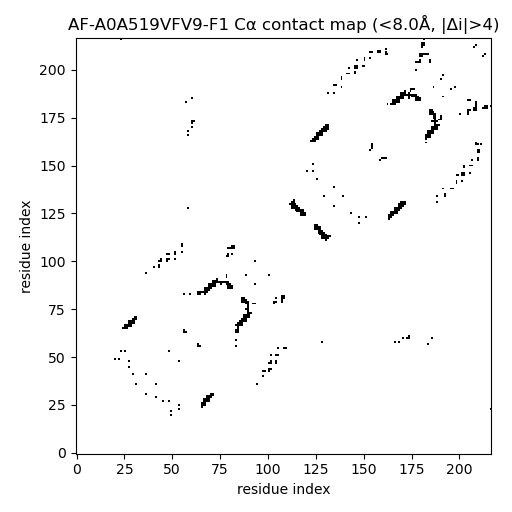
ATOM 825 N N . ARG A 1 103 ? 1.738 5.743 -13.049 1.00 96.56 103 ARG A N 1
ATOM 826 C CA . ARG A 1 103 ? 0.309 5.424 -12.994 1.00 96.56 103 ARG A CA 1
ATOM 827 C C . ARG A 1 103 ? 0.065 3.939 -13.227 1.00 96.56 103 ARG A C 1
ATOM 829 O O . ARG A 1 103 ? -0.698 3.332 -12.481 1.00 96.56 103 ARG A O 1
ATOM 836 N N . GLU A 1 104 ? 0.703 3.359 -14.239 1.00 97.06 104 GLU A N 1
ATOM 837 C CA . GLU A 1 104 ? 0.592 1.923 -14.497 1.00 97.06 104 GLU A CA 1
ATOM 838 C C . GLU A 1 104 ? 1.132 1.106 -13.323 1.00 97.06 104 GLU A C 1
ATOM 840 O O . GLU A 1 104 ? 0.482 0.158 -12.890 1.00 97.06 104 GLU A O 1
ATOM 845 N N . LEU A 1 105 ? 2.258 1.519 -12.739 1.00 97.38 105 LEU A N 1
ATOM 846 C CA . LEU A 1 105 ? 2.847 0.852 -11.586 1.00 97.38 105 LEU A CA 1
ATOM 847 C C . LEU A 1 105 ? 1.876 0.829 -10.394 1.00 97.38 105 LEU A C 1
ATOM 849 O O . LEU A 1 105 ? 1.676 -0.225 -9.788 1.00 97.38 105 LEU A O 1
ATOM 853 N N . ARG A 1 106 ? 1.200 1.954 -10.106 1.00 95.56 106 ARG A N 1
ATOM 854 C CA . ARG A 1 106 ? 0.142 2.027 -9.077 1.00 95.56 106 ARG A CA 1
ATOM 855 C C . ARG A 1 106 ? -0.990 1.045 -9.362 1.00 95.56 106 ARG A C 1
ATOM 857 O O . ARG A 1 106 ? -1.394 0.306 -8.468 1.00 95.56 106 ARG A O 1
ATOM 864 N N . VAL A 1 107 ? -1.483 1.018 -10.601 1.00 94.75 107 VAL A N 1
ATOM 865 C CA . VAL A 1 107 ? -2.578 0.125 -11.013 1.00 94.75 107 VAL A CA 1
ATOM 866 C C . VAL A 1 107 ? -2.188 -1.342 -10.841 1.00 94.75 107 VAL A C 1
ATOM 868 O O . VAL A 1 107 ? -2.982 -2.129 -10.329 1.00 94.75 107 VAL A O 1
ATOM 871 N N . LYS A 1 108 ? -0.969 -1.725 -11.235 1.00 95.81 108 LYS A N 1
ATOM 872 C CA . LYS A 1 108 ? -0.522 -3.121 -11.146 1.00 95.81 108 LYS A CA 1
ATOM 873 C C . LYS A 1 108 ? -0.331 -3.575 -9.703 1.00 95.81 108 LYS A C 1
ATOM 875 O O . LYS A 1 108 ? -0.759 -4.677 -9.375 1.00 95.81 108 LYS A O 1
ATOM 880 N N . PHE A 1 109 ? 0.215 -2.727 -8.832 1.00 94.38 109 PHE A N 1
ATOM 881 C CA . PHE A 1 109 ? 0.345 -3.048 -7.409 1.00 94.38 109 PHE A CA 1
ATOM 882 C C . PHE A 1 109 ? -0.990 -3.079 -6.654 1.00 94.38 109 PHE A C 1
ATOM 884 O O . PHE A 1 109 ? -1.144 -3.870 -5.729 1.00 94.38 109 PHE A O 1
ATOM 891 N N . ALA A 1 110 ? -1.973 -2.277 -7.066 1.00 92.81 110 ALA A N 1
ATOM 892 C CA . ALA A 1 110 ? -3.311 -2.277 -6.475 1.00 92.81 110 ALA A CA 1
ATOM 893 C C . ALA A 1 110 ? -4.254 -3.339 -7.078 1.00 92.81 110 ALA A C 1
ATOM 895 O O . ALA A 1 110 ? -5.434 -3.374 -6.736 1.00 92.81 110 ALA A O 1
ATOM 896 N N . LYS A 1 111 ? -3.776 -4.212 -7.979 1.00 91.31 111 LYS A N 1
ATOM 897 C CA . LYS A 1 111 ? -4.623 -5.144 -8.750 1.00 91.31 111 LYS A CA 1
ATOM 898 C C . LYS A 1 111 ? -5.470 -6.082 -7.879 1.00 91.31 111 LYS A C 1
ATOM 900 O O . LYS A 1 111 ? -6.544 -6.493 -8.307 1.00 91.31 111 LYS A O 1
ATOM 905 N N . ASN A 1 112 ? -4.992 -6.445 -6.688 1.00 88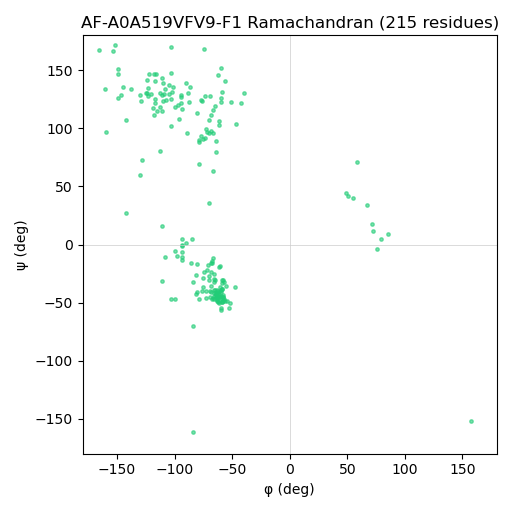.50 112 ASN A N 1
ATOM 906 C CA . ASN A 1 112 ? -5.712 -7.308 -5.745 1.00 88.50 112 ASN A CA 1
ATOM 907 C C . ASN A 1 112 ? -6.533 -6.531 -4.701 1.00 88.50 112 ASN A C 1
ATOM 909 O O . ASN A 1 112 ? -7.096 -7.144 -3.795 1.00 88.50 112 ASN A O 1
ATOM 913 N N . TRP A 1 113 ? -6.600 -5.201 -4.790 1.00 93.81 113 TRP A N 1
ATOM 914 C CA . TRP A 1 113 ? -7.426 -4.396 -3.898 1.00 93.81 113 TRP A CA 1
ATOM 915 C C . TRP A 1 113 ? -8.828 -4.297 -4.486 1.00 93.81 113 TRP A C 1
ATOM 917 O O . TRP A 1 113 ? -9.024 -3.827 -5.604 1.00 93.81 113 TRP A O 1
ATOM 927 N N . VAL A 1 114 ? -9.818 -4.727 -3.712 1.00 95.31 114 VAL A N 1
ATOM 928 C CA . VAL A 1 114 ? -11.234 -4.611 -4.071 1.00 95.31 114 VAL A CA 1
ATOM 929 C C . VAL A 1 114 ? -11.713 -3.176 -3.871 1.00 95.31 114 VAL A C 1
ATOM 931 O O . VAL A 1 114 ? -12.481 -2.653 -4.674 1.00 95.31 114 VAL A O 1
ATOM 934 N N . SER A 1 115 ? -11.261 -2.531 -2.795 1.00 94.31 115 SER A N 1
ATOM 935 C CA . SER A 1 115 ? -11.597 -1.143 -2.481 1.00 94.31 115 SER A CA 1
ATOM 936 C C . SER A 1 115 ? -10.457 -0.457 -1.741 1.00 94.31 115 SER A C 1
ATOM 938 O O . SER A 1 115 ? -9.747 -1.106 -0.972 1.00 94.31 115 SER A O 1
ATOM 940 N N . SER A 1 116 ? -10.345 0.860 -1.910 1.00 94.69 116 SER A N 1
ATOM 941 C CA . SER A 1 116 ? -9.438 1.726 -1.156 1.00 94.69 116 SER A CA 1
ATOM 942 C C . SER A 1 116 ? -10.134 3.056 -0.880 1.00 94.69 116 SER A C 1
ATOM 944 O O . SER A 1 116 ? -10.284 3.869 -1.790 1.00 94.69 116 SER A O 1
ATOM 946 N N . ASP A 1 117 ? -10.539 3.284 0.367 1.00 95.75 117 ASP A N 1
ATOM 947 C CA . ASP A 1 117 ? -11.232 4.504 0.783 1.00 95.75 117 ASP A CA 1
ATOM 948 C C . ASP A 1 117 ? -10.340 5.369 1.666 1.00 95.75 117 ASP A C 1
ATOM 950 O O . ASP A 1 117 ? -9.683 4.863 2.573 1.00 95.75 117 ASP A O 1
ATOM 954 N N . THR A 1 118 ? -10.374 6.684 1.463 1.00 96.75 118 THR A N 1
ATOM 955 C CA . THR A 1 118 ? -9.692 7.646 2.337 1.00 96.75 118 THR A CA 1
ATOM 956 C C . THR A 1 118 ? -10.724 8.461 3.099 1.00 96.75 118 THR A C 1
ATOM 958 O O . THR A 1 118 ? -11.466 9.251 2.517 1.00 96.75 118 THR A O 1
ATOM 961 N N . ILE A 1 119 ? -10.745 8.306 4.419 1.00 98.19 119 ILE A N 1
ATOM 962 C CA . ILE A 1 119 ? -11.670 8.983 5.322 1.00 98.19 119 ILE A CA 1
ATOM 963 C C . ILE A 1 119 ? -10.890 9.991 6.165 1.00 98.19 119 ILE A C 1
ATOM 965 O O . ILE A 1 119 ? -9.892 9.647 6.795 1.00 98.19 119 ILE A O 1
ATOM 969 N N . LYS A 1 120 ? -11.349 11.246 6.210 1.00 97.88 120 LYS A N 1
ATOM 970 C CA . LYS A 1 120 ? -10.743 12.311 7.024 1.00 97.88 120 LYS A CA 1
ATOM 971 C C . LYS A 1 120 ? -11.756 12.864 8.020 1.00 97.88 120 LYS A C 1
ATOM 973 O O . LYS A 1 120 ? -12.855 13.253 7.637 1.00 97.88 120 LYS A O 1
ATOM 978 N N . LYS A 1 121 ? -11.386 12.942 9.301 1.00 97.56 121 LYS A N 1
ATOM 979 C CA . LYS A 1 121 ? -12.241 13.499 10.361 1.00 97.56 121 LYS A CA 1
ATOM 980 C C . LYS A 1 121 ? -11.394 14.144 11.450 1.00 97.56 121 LYS A C 1
ATOM 982 O O . LYS A 1 121 ? -10.512 13.510 12.017 1.00 97.56 121 LYS A O 1
ATOM 987 N N . LYS A 1 122 ? -11.686 15.412 11.767 1.00 92.62 122 LYS A N 1
ATOM 988 C CA . LYS A 1 122 ? -11.056 16.169 12.870 1.00 92.62 122 LYS A CA 1
ATOM 989 C C . LYS A 1 122 ? -9.514 16.121 12.855 1.00 92.62 122 LYS A C 1
ATOM 991 O O . LYS A 1 122 ? -8.885 15.949 13.894 1.00 92.62 122 LYS A O 1
ATOM 996 N N . GLY A 1 123 ? -8.912 16.246 11.670 1.00 95.19 123 GLY A N 1
ATOM 997 C CA . GLY A 1 123 ? -7.455 16.234 11.493 1.00 95.19 123 GLY A CA 1
ATOM 998 C C . GLY A 1 123 ? -6.796 14.850 11.518 1.00 95.19 123 GLY A C 1
ATOM 999 O O . GLY A 1 123 ? -5.574 14.787 11.449 1.00 95.19 123 GLY A O 1
ATOM 1000 N N . TYR A 1 124 ? -7.575 13.768 11.599 1.00 97.56 124 TYR A N 1
ATOM 1001 C CA . TYR A 1 124 ? -7.111 12.392 11.413 1.00 97.56 124 TYR A CA 1
ATOM 1002 C C . TYR A 1 124 ? -7.524 11.873 10.039 1.00 97.56 124 TYR A C 1
ATOM 1004 O O . TYR A 1 124 ? -8.594 12.229 9.534 1.00 97.56 124 TYR A O 1
ATOM 1012 N N . GLN A 1 125 ? -6.687 11.016 9.464 1.00 97.94 125 GLN A N 1
ATOM 1013 C CA . GLN A 1 125 ? -6.902 10.343 8.193 1.00 97.94 125 GLN A CA 1
ATOM 1014 C C . GLN A 1 125 ? -6.787 8.830 8.385 1.00 97.94 125 GLN A C 1
ATOM 1016 O O . GLN A 1 125 ? -5.801 8.342 8.936 1.00 97.94 125 GLN A O 1
ATOM 1021 N N . LEU A 1 126 ? -7.783 8.107 7.883 1.00 98.19 126 LEU A N 1
ATOM 1022 C CA . LEU A 1 126 ? -7.789 6.657 7.776 1.00 98.19 126 LEU A CA 1
ATOM 1023 C C . LEU A 1 126 ? -7.869 6.273 6.300 1.00 98.19 126 LEU A C 1
ATOM 1025 O O . LEU A 1 126 ? -8.832 6.643 5.629 1.00 98.19 126 LEU A O 1
ATOM 1029 N N . VAL A 1 127 ? -6.886 5.525 5.810 1.00 97.38 127 VAL A N 1
ATOM 1030 C CA . VAL A 1 127 ? -6.991 4.810 4.532 1.00 97.38 127 VAL A CA 1
ATOM 1031 C C . VAL A 1 127 ? -7.458 3.393 4.840 1.00 97.38 127 VAL A C 1
ATOM 1033 O O . VAL A 1 127 ? -6.857 2.733 5.679 1.00 97.38 127 VAL A O 1
ATOM 1036 N N . PHE A 1 128 ? -8.523 2.923 4.199 1.00 98.25 128 PHE A N 1
ATOM 1037 C CA . PHE A 1 128 ? -9.070 1.582 4.385 1.00 98.25 128 PHE A CA 1
ATOM 1038 C C . PHE A 1 128 ? -8.998 0.806 3.071 1.00 98.25 128 PHE A C 1
ATOM 1040 O O . PHE A 1 128 ? -9.729 1.107 2.127 1.00 98.25 128 PHE A O 1
ATOM 1047 N N . ILE A 1 129 ? -8.149 -0.217 3.026 1.00 97.75 129 ILE A N 1
ATOM 1048 C CA . ILE A 1 129 ? -8.003 -1.128 1.890 1.00 97.75 129 ILE A CA 1
ATOM 1049 C C . ILE A 1 129 ? -8.670 -2.460 2.230 1.00 97.75 129 ILE A C 1
ATOM 1051 O O . ILE A 1 129 ? -8.379 -3.059 3.264 1.00 97.75 129 ILE A O 1
ATOM 1055 N N . SER A 1 130 ? -9.530 -2.957 1.339 1.00 97.31 130 SER A N 1
ATOM 1056 C CA . SER A 1 130 ? -10.026 -4.338 1.402 1.00 97.31 130 SER A CA 1
ATOM 1057 C C . SER A 1 130 ? -9.496 -5.135 0.223 1.00 97.31 130 SER A C 1
ATOM 1059 O O . SER A 1 130 ? -9.640 -4.711 -0.924 1.00 97.31 130 SER A O 1
ATOM 1061 N N . LYS A 1 131 ? -8.936 -6.312 0.502 1.00 96.44 131 LYS A N 1
ATOM 1062 C CA . LYS A 1 131 ? -8.639 -7.352 -0.494 1.00 96.44 131 LYS A CA 1
ATOM 1063 C C . LYS A 1 131 ? -9.695 -8.460 -0.506 1.00 96.44 131 LYS A C 1
ATOM 1065 O O . LYS A 1 131 ? -9.639 -9.345 -1.352 1.00 96.44 131 LYS A O 1
ATOM 1070 N N . ASP A 1 132 ? -10.655 -8.418 0.419 1.00 97.00 132 ASP A N 1
ATOM 1071 C CA . ASP A 1 132 ? -11.770 -9.360 0.461 1.00 97.00 132 ASP A CA 1
ATOM 1072 C C . ASP A 1 132 ? -12.983 -8.785 -0.293 1.00 97.00 132 ASP A C 1
ATOM 1074 O O . ASP A 1 132 ? -13.535 -7.762 0.137 1.00 97.00 132 ASP A O 1
ATOM 1078 N N . PRO A 1 133 ? -13.427 -9.421 -1.396 1.00 96.25 133 PRO A N 1
ATOM 1079 C CA . PRO A 1 133 ? -14.620 -8.999 -2.126 1.00 96.25 133 PRO A CA 1
ATOM 1080 C C . PRO A 1 133 ? -15.918 -9.205 -1.342 1.00 96.25 133 PRO A C 1
ATOM 1082 O O . PRO A 1 133 ? -16.938 -8.618 -1.695 1.00 96.25 133 PRO A O 1
ATOM 1085 N N . ASN A 1 134 ? -15.884 -10.010 -0.280 1.00 96.75 134 ASN A N 1
ATOM 1086 C CA . ASN A 1 134 ? -17.042 -10.371 0.527 1.00 96.75 134 ASN A CA 1
ATOM 1087 C C . ASN A 1 134 ? -17.002 -9.760 1.933 1.00 96.75 134 ASN A C 1
ATOM 1089 O O . ASN A 1 134 ? -17.742 -10.214 2.808 1.00 96.75 134 ASN A O 1
ATOM 1093 N N . LEU A 1 135 ? -16.159 -8.745 2.166 1.00 97.31 135 LEU A N 1
ATOM 1094 C CA . LEU A 1 135 ? -16.132 -8.048 3.447 1.00 97.31 135 LEU A CA 1
ATOM 1095 C C . LEU A 1 135 ? -17.501 -7.418 3.732 1.00 97.31 135 LEU A C 1
ATOM 1097 O O . LEU A 1 135 ? -17.996 -6.580 2.967 1.00 97.31 135 LEU A O 1
ATOM 1101 N N . ASP A 1 136 ? -18.087 -7.797 4.866 1.00 97.25 136 ASP A N 1
ATOM 1102 C CA . ASP A 1 136 ? -19.343 -7.234 5.343 1.00 97.25 136 ASP A CA 1
ATOM 1103 C C . ASP A 1 136 ? -19.193 -5.716 5.558 1.00 97.25 136 ASP A C 1
ATOM 1105 O O . ASP A 1 136 ? -18.297 -5.237 6.263 1.00 97.25 136 ASP A O 1
ATOM 1109 N N . GLN A 1 137 ? -20.082 -4.938 4.935 1.00 97.19 137 GLN A N 1
ATOM 1110 C CA . GLN A 1 137 ? -20.022 -3.476 4.981 1.00 97.19 137 GLN A CA 1
ATOM 1111 C C . GLN A 1 137 ? -20.276 -2.918 6.385 1.00 97.19 137 GLN A C 1
ATOM 1113 O O . GLN A 1 137 ? -19.718 -1.880 6.737 1.00 97.19 137 GLN A O 1
ATOM 1118 N N . LYS A 1 138 ? -21.064 -3.611 7.214 1.00 97.75 138 LYS A N 1
ATOM 1119 C CA . LYS A 1 138 ? -21.269 -3.257 8.620 1.00 97.75 138 LYS A CA 1
ATOM 1120 C C . LYS A 1 138 ? -19.994 -3.483 9.424 1.00 97.75 138 LYS A C 1
ATOM 1122 O O . LYS A 1 138 ? -19.648 -2.627 10.231 1.00 97.75 138 LYS A O 1
ATOM 1127 N N . VAL A 1 139 ? -19.266 -4.576 9.177 1.00 98.12 139 VAL A N 1
ATOM 1128 C CA . VAL A 1 139 ? -17.961 -4.817 9.823 1.00 98.12 139 VAL A CA 1
ATOM 1129 C C . VAL A 1 139 ? -16.977 -3.713 9.445 1.00 98.12 139 VAL A C 1
ATOM 1131 O O . VAL A 1 139 ? -16.419 -3.067 10.329 1.00 98.12 139 VAL A O 1
ATOM 1134 N N . LYS A 1 140 ? -16.836 -3.412 8.148 1.00 98.06 140 LYS A N 1
ATOM 1135 C CA . LYS A 1 140 ? -16.012 -2.292 7.663 1.00 98.06 140 LYS A CA 1
ATOM 1136 C C . LYS A 1 140 ? -16.363 -0.974 8.360 1.00 98.06 140 LYS A C 1
ATOM 1138 O O . LYS A 1 140 ? -15.473 -0.295 8.872 1.00 98.06 140 LYS A O 1
ATOM 1143 N N . GLN A 1 141 ? -17.648 -0.625 8.403 1.00 98.38 141 GLN A N 1
ATOM 1144 C CA . GLN A 1 141 ? -18.106 0.618 9.017 1.00 98.38 141 GLN A CA 1
ATOM 1145 C C . GLN A 1 141 ? -17.808 0.652 10.522 1.00 98.38 141 GLN A C 1
ATOM 1147 O O . GLN A 1 141 ? -17.293 1.652 11.019 1.00 98.38 141 GLN A O 1
ATOM 1152 N N . ASN A 1 142 ? -18.034 -0.453 11.235 1.00 98.31 142 ASN A N 1
ATOM 1153 C CA . ASN A 1 142 ? -17.739 -0.542 12.662 1.00 98.31 142 ASN A CA 1
ATOM 1154 C C . ASN A 1 142 ? -16.243 -0.354 12.963 1.00 98.31 142 ASN A C 1
ATOM 1156 O O . ASN A 1 142 ? -15.903 0.333 13.929 1.00 98.31 142 ASN A O 1
ATOM 1160 N N . LEU A 1 143 ? -15.344 -0.919 12.144 1.00 98.44 143 LEU A N 1
ATOM 1161 C CA . LEU A 1 143 ? -13.894 -0.724 12.292 1.00 98.44 143 LEU A CA 1
ATOM 1162 C C . LEU A 1 143 ? -13.512 0.759 12.131 1.00 98.44 143 LEU A C 1
ATOM 1164 O O . LEU A 1 143 ? -12.763 1.306 12.945 1.00 98.44 143 LEU A O 1
ATOM 1168 N N . ILE A 1 144 ? -14.069 1.426 11.114 1.00 98.50 144 ILE A N 1
ATOM 1169 C CA . ILE A 1 144 ? -13.850 2.856 10.845 1.00 98.50 144 ILE A CA 1
ATOM 1170 C C . ILE A 1 144 ? -14.382 3.718 12.000 1.00 98.50 144 ILE A C 1
ATOM 1172 O O . ILE A 1 144 ? -13.680 4.604 12.499 1.00 98.50 144 ILE A O 1
ATOM 1176 N N . ASP A 1 145 ? -15.606 3.458 12.457 1.00 98.44 145 ASP A N 1
ATOM 1177 C CA . ASP A 1 145 ? -16.230 4.228 13.533 1.00 98.44 145 ASP A CA 1
ATOM 1178 C C . ASP A 1 145 ? -15.495 4.052 14.860 1.00 98.44 145 ASP A C 1
ATOM 1180 O O . ASP A 1 145 ? -15.280 5.030 15.587 1.00 98.44 145 ASP A O 1
ATOM 1184 N N . THR A 1 146 ? -15.039 2.831 15.145 1.00 98.38 146 THR A N 1
ATOM 1185 C CA . THR A 1 146 ? -14.221 2.538 16.323 1.00 98.38 146 THR A CA 1
ATOM 1186 C C . THR A 1 146 ? -12.923 3.328 16.270 1.00 98.38 146 THR A C 1
ATOM 1188 O O . THR A 1 146 ? -12.633 4.053 17.222 1.00 98.38 146 THR A O 1
ATOM 1191 N N . TYR A 1 147 ? -12.208 3.316 15.138 1.00 98.50 147 TYR A N 1
ATOM 1192 C CA . TYR A 1 147 ? -10.975 4.089 14.960 1.00 98.50 147 TYR A CA 1
ATOM 1193 C C . TYR A 1 147 ? -11.175 5.572 15.297 1.00 98.50 147 TYR A C 1
ATOM 1195 O O . TYR A 1 147 ? -10.490 6.114 16.169 1.00 98.50 147 TYR A O 1
ATOM 1203 N N . PHE A 1 148 ? -12.159 6.229 14.675 1.00 98.44 148 PHE A N 1
ATOM 1204 C CA . PHE A 1 148 ? -12.391 7.661 14.892 1.00 98.44 148 PHE A CA 1
ATOM 1205 C C . PHE A 1 148 ? -12.954 7.995 16.279 1.00 98.44 148 PHE A C 1
ATOM 1207 O O . PHE A 1 148 ? -12.887 9.155 16.702 1.00 98.44 148 PHE A O 1
ATOM 1214 N N . LYS A 1 149 ? -13.500 7.010 16.998 1.00 97.88 149 LYS A N 1
ATOM 1215 C CA . LYS A 1 149 ? -13.938 7.155 18.389 1.00 97.88 149 LYS A CA 1
ATOM 1216 C C . LYS A 1 149 ? -12.774 7.034 19.375 1.00 97.88 149 LYS A C 1
ATOM 1218 O O . LYS A 1 149 ? -12.743 7.801 20.345 1.00 97.88 149 LYS A O 1
ATOM 1223 N N . VAL A 1 150 ? -11.862 6.082 19.161 1.00 97.88 150 VAL A N 1
ATOM 1224 C CA . VAL A 1 150 ? -10.845 5.692 20.155 1.00 97.88 150 VAL A CA 1
ATOM 1225 C C . VAL A 1 150 ? -9.477 6.311 19.888 1.00 97.88 150 VAL A C 1
ATOM 1227 O O . VAL A 1 150 ? -8.903 6.905 20.801 1.00 97.88 150 VAL A O 1
ATOM 1230 N N . TYR A 1 151 ? -8.977 6.273 18.651 1.00 97.75 151 TYR A N 1
ATOM 1231 C CA . TYR A 1 151 ? -7.586 6.623 18.357 1.00 97.75 151 TYR A CA 1
ATOM 1232 C C . TYR A 1 151 ? -7.226 8.070 18.732 1.00 97.75 151 TYR A C 1
ATOM 1234 O O . TYR A 1 151 ? -6.234 8.261 19.437 1.00 97.75 151 TYR A O 1
ATOM 1242 N N . PRO A 1 152 ? -8.048 9.098 18.423 1.00 97.81 152 PRO A N 1
ATOM 1243 C CA . PRO A 1 152 ? -7.754 10.464 18.859 1.00 97.81 152 PRO A CA 1
ATOM 1244 C C . PRO A 1 152 ? -7.647 10.629 20.380 1.00 97.81 152 PRO A C 1
ATOM 1246 O O . PRO A 1 152 ? -6.911 11.495 20.857 1.00 97.81 152 PRO A O 1
ATOM 1249 N N . LYS A 1 153 ? -8.387 9.818 21.151 1.00 97.88 153 LYS A N 1
ATOM 1250 C CA . LYS A 1 153 ? -8.310 9.821 22.616 1.00 97.88 153 LYS A CA 1
ATOM 1251 C C . LYS A 1 153 ? -7.007 9.178 23.079 1.00 97.88 153 LYS A C 1
ATOM 1253 O O . LYS A 1 153 ? -6.323 9.776 23.900 1.00 97.88 153 LYS A O 1
ATOM 1258 N N . LEU A 1 154 ? -6.641 8.025 22.514 1.00 97.44 154 LEU A N 1
ATOM 1259 C CA . LEU A 1 154 ? -5.389 7.335 22.836 1.00 97.44 154 LEU A CA 1
ATOM 1260 C C . LEU A 1 154 ? -4.166 8.220 22.543 1.00 97.44 154 LEU A C 1
ATOM 1262 O O . LEU A 1 154 ? -3.329 8.402 23.422 1.00 97.44 154 LEU A O 1
ATOM 1266 N N . VAL A 1 155 ? -4.112 8.859 21.368 1.00 96.75 155 VAL A N 1
ATOM 1267 C CA . VAL A 1 155 ? -3.054 9.819 20.993 1.00 96.75 155 VAL A CA 1
ATOM 1268 C C . VAL A 1 155 ? -2.980 10.975 21.993 1.00 96.75 155 VAL A C 1
ATOM 1270 O O . VAL A 1 155 ? -1.911 11.297 22.504 1.00 96.75 155 VAL A O 1
ATOM 1273 N N . LYS A 1 156 ? -4.119 11.593 22.336 1.00 96.81 156 LYS A N 1
ATOM 1274 C CA . LYS A 1 156 ? -4.144 12.711 23.294 1.00 96.81 156 LYS A CA 1
ATOM 1275 C C . LYS A 1 156 ? -3.623 12.307 24.677 1.00 96.81 156 LYS A C 1
ATOM 1277 O O . LYS A 1 156 ? -2.946 13.118 25.312 1.00 96.81 156 LYS A O 1
ATOM 1282 N N . THR A 1 157 ? -3.984 11.111 25.137 1.00 97.38 157 THR A N 1
ATOM 1283 C CA . THR A 1 157 ? -3.672 10.621 26.483 1.00 97.38 157 THR A CA 1
ATOM 1284 C C . THR A 1 157 ? -2.234 10.132 26.597 1.00 97.38 157 THR A C 1
ATOM 1286 O O . THR A 1 157 ? -1.560 10.496 27.554 1.00 97.38 157 THR A O 1
ATOM 1289 N N . TYR A 1 158 ? -1.759 9.331 25.640 1.00 96.12 158 TYR A N 1
ATOM 1290 C CA . TYR A 1 158 ? -0.518 8.570 25.804 1.00 96.12 158 TYR A CA 1
ATOM 1291 C C . TYR A 1 158 ? 0.635 9.055 24.920 1.00 96.12 158 TYR A C 1
ATOM 1293 O O . TYR A 1 158 ? 1.783 8.961 25.343 1.00 96.12 158 TYR A O 1
ATOM 1301 N N . ASN A 1 159 ? 0.375 9.594 23.723 1.00 94.56 159 ASN A N 1
ATOM 1302 C CA . ASN A 1 159 ? 1.438 10.083 22.839 1.00 94.56 159 ASN A CA 1
ATOM 1303 C C . ASN A 1 159 ? 0.911 11.077 21.792 1.00 94.56 159 ASN A C 1
ATOM 1305 O O . ASN A 1 159 ? 0.439 10.698 20.723 1.00 94.56 159 ASN A O 1
ATOM 1309 N N . LYS A 1 160 ? 1.036 12.379 22.067 1.00 94.12 160 LYS A N 1
ATOM 1310 C CA . LYS A 1 160 ? 0.539 13.444 21.172 1.00 94.12 160 LYS A CA 1
ATOM 1311 C C . LYS A 1 160 ? 1.299 13.541 19.844 1.00 94.12 160 LYS A C 1
ATOM 1313 O O . LYS A 1 160 ? 0.813 14.207 18.931 1.00 94.12 160 LYS A O 1
ATOM 1318 N N . ASN A 1 161 ? 2.461 12.892 19.749 1.00 92.56 161 ASN A N 1
ATOM 1319 C CA . ASN A 1 161 ? 3.319 12.890 18.566 1.00 92.56 161 ASN A CA 1
ATOM 1320 C C . ASN A 1 161 ? 3.046 11.696 17.639 1.00 92.56 161 ASN A C 1
ATOM 1322 O O . ASN A 1 161 ? 3.698 11.573 16.603 1.00 92.56 161 ASN A O 1
ATOM 1326 N N . SER A 1 162 ? 2.104 10.811 17.984 1.00 93.50 162 SER A N 1
ATOM 1327 C CA . SER A 1 162 ? 1.706 9.708 17.109 1.00 93.50 162 SER A CA 1
ATOM 1328 C C . SER A 1 162 ? 1.174 10.205 15.764 1.00 93.50 162 SER A C 1
ATOM 1330 O O . SER A 1 162 ? 0.593 11.289 15.654 1.00 93.50 162 SER A O 1
ATOM 1332 N N . THR A 1 163 ? 1.335 9.372 14.732 1.00 93.69 163 THR A N 1
ATOM 1333 C CA . THR A 1 163 ? 0.834 9.675 13.388 1.00 93.69 163 THR A CA 1
ATOM 1334 C C . THR A 1 163 ? -0.669 9.954 13.401 1.00 93.69 163 THR A C 1
ATOM 1336 O O . THR A 1 163 ? -1.444 9.273 14.076 1.00 93.69 163 THR A O 1
ATOM 1339 N N . LYS A 1 164 ? -1.101 10.939 12.614 1.00 95.44 164 LYS A N 1
ATOM 1340 C CA . LYS A 1 164 ? -2.524 11.203 12.352 1.00 95.44 164 LYS A CA 1
ATOM 1341 C C . LYS A 1 164 ? -3.026 10.509 11.088 1.00 95.44 164 LYS A C 1
ATOM 1343 O O . LYS A 1 164 ? -4.204 10.629 10.764 1.00 95.44 164 LYS A O 1
ATOM 1348 N N . GLU A 1 165 ? -2.143 9.796 10.399 1.00 95.25 165 GLU A N 1
ATOM 1349 C CA . GLU A 1 165 ? -2.424 9.048 9.181 1.00 95.25 165 GLU A CA 1
ATOM 1350 C C . GLU A 1 165 ? -2.221 7.563 9.462 1.00 95.25 165 GLU A C 1
ATOM 1352 O O . GLU A 1 165 ? -1.110 7.129 9.786 1.00 95.25 165 GLU A O 1
ATOM 1357 N N . VAL A 1 166 ? -3.314 6.804 9.388 1.00 96.44 166 VAL A N 1
ATOM 1358 C CA . VAL A 1 166 ? -3.333 5.369 9.674 1.00 96.44 166 VAL A CA 1
ATOM 1359 C C . VAL A 1 166 ? -3.885 4.605 8.476 1.00 96.44 166 VAL A C 1
ATOM 1361 O O . VAL A 1 166 ? -4.812 5.062 7.809 1.00 96.44 166 VAL A O 1
ATOM 1364 N N . LEU A 1 167 ? -3.305 3.438 8.201 1.00 96.88 167 LEU A N 1
ATOM 1365 C CA . LEU A 1 167 ? -3.726 2.535 7.131 1.00 96.88 167 LEU A CA 1
ATOM 1366 C C . LEU A 1 167 ? -4.355 1.270 7.720 1.00 96.88 167 LEU A C 1
ATOM 1368 O O . LEU A 1 167 ? -3.701 0.564 8.476 1.00 96.88 167 LEU A O 1
ATOM 1372 N N . PHE A 1 168 ? -5.586 0.947 7.347 1.00 98.12 168 PHE A N 1
ATOM 1373 C CA . PHE A 1 168 ? -6.215 -0.346 7.607 1.00 98.12 168 PHE A CA 1
ATOM 1374 C C . PHE A 1 168 ? -6.173 -1.192 6.342 1.00 98.12 168 PHE A C 1
ATOM 1376 O O . PHE A 1 168 ? -6.493 -0.707 5.257 1.00 98.12 168 PHE A O 1
ATOM 1383 N N . VAL A 1 169 ? -5.808 -2.462 6.487 1.00 97.62 169 VAL A N 1
ATOM 1384 C CA . VAL A 1 169 ? -5.815 -3.439 5.397 1.00 97.62 169 VAL A CA 1
ATOM 1385 C C . VAL A 1 169 ? -6.563 -4.675 5.863 1.00 97.62 169 VAL A C 1
ATOM 1387 O O . VAL A 1 169 ? -6.173 -5.277 6.855 1.00 97.62 169 VAL A O 1
ATOM 1390 N N . VAL A 1 170 ? -7.609 -5.078 5.149 1.00 97.56 170 VAL A N 1
ATOM 1391 C CA . VAL A 1 170 ? -8.263 -6.378 5.346 1.00 97.56 170 VAL A CA 1
ATOM 1392 C C . VAL A 1 170 ? -7.755 -7.341 4.282 1.00 97.56 170 VAL A C 1
ATOM 1394 O O . VAL A 1 170 ? -7.945 -7.101 3.088 1.00 97.56 170 VAL A O 1
ATOM 1397 N N . ASP A 1 171 ? -7.099 -8.420 4.710 1.00 96.00 171 ASP A N 1
ATOM 1398 C CA . ASP A 1 171 ? -6.380 -9.336 3.825 1.00 96.00 171 ASP A CA 1
ATOM 1399 C C . ASP A 1 171 ? -6.857 -10.788 3.977 1.00 96.00 171 ASP A C 1
ATOM 1401 O O . ASP A 1 171 ? -6.935 -11.336 5.079 1.00 96.00 171 ASP A O 1
ATOM 1405 N N . THR A 1 172 ? -7.162 -11.437 2.853 1.00 95.44 172 THR A N 1
ATOM 1406 C CA . THR A 1 172 ? -7.573 -12.848 2.780 1.00 95.44 172 THR A CA 1
ATOM 1407 C C . THR A 1 172 ? -6.414 -13.831 2.989 1.00 95.44 172 THR A C 1
ATOM 1409 O O . THR A 1 172 ? -6.621 -14.991 3.373 1.00 95.44 172 THR A O 1
ATOM 1412 N N . ALA A 1 173 ? -5.181 -13.392 2.726 1.00 93.69 173 ALA A N 1
ATOM 1413 C CA . ALA A 1 173 ? -3.977 -14.193 2.903 1.00 93.69 173 ALA A CA 1
ATOM 1414 C C . ALA A 1 173 ? -3.494 -14.205 4.362 1.00 93.69 173 ALA A C 1
ATOM 1416 O O . ALA A 1 173 ? -2.881 -15.186 4.782 1.00 93.69 173 ALA A O 1
ATOM 1417 N N . TYR A 1 174 ? -3.808 -13.172 5.150 1.00 94.12 174 TYR A N 1
ATOM 1418 C CA . TYR A 1 174 ? -3.391 -13.079 6.549 1.00 94.12 174 TYR A CA 1
ATOM 1419 C C . TYR A 1 174 ? -4.194 -14.035 7.447 1.00 94.12 174 TYR A C 1
ATOM 1421 O O . TYR A 1 174 ? -5.426 -14.065 7.401 1.00 94.12 174 TYR A O 1
ATOM 1429 N N . LYS A 1 175 ? -3.493 -14.852 8.245 1.00 93.25 175 LYS A N 1
ATOM 1430 C CA . LYS A 1 175 ? -4.089 -15.976 8.999 1.00 93.25 175 LYS A CA 1
ATOM 1431 C C . LYS A 1 175 ? -4.179 -15.773 10.513 1.00 93.25 175 LYS A C 1
ATOM 1433 O O . LYS A 1 175 ? -4.835 -16.577 11.164 1.00 93.25 175 LYS A O 1
ATOM 1438 N N . ALA A 1 176 ? -3.536 -14.743 11.064 1.00 93.62 176 ALA A N 1
ATOM 1439 C CA . ALA A 1 176 ? -3.692 -14.381 12.475 1.00 93.62 176 ALA A CA 1
ATOM 1440 C C . ALA A 1 176 ? -4.936 -13.488 12.672 1.00 93.62 176 ALA A C 1
ATOM 1442 O O . ALA A 1 176 ? -5.818 -13.474 11.821 1.00 93.62 176 ALA A O 1
ATOM 1443 N N . VAL A 1 177 ? -5.031 -12.758 13.786 1.00 96.62 177 VAL A N 1
ATOM 1444 C CA . VAL A 1 177 ? -6.185 -11.890 14.085 1.00 96.62 177 VAL A CA 1
ATOM 1445 C C . VAL A 1 177 ? -6.018 -10.526 13.418 1.00 96.62 177 VAL A C 1
ATOM 1447 O O . VAL A 1 177 ? -6.687 -10.207 12.429 1.00 96.62 177 VAL A O 1
ATOM 1450 N N . ALA A 1 178 ? -5.072 -9.750 13.934 1.00 96.06 178 ALA A N 1
ATOM 1451 C CA . ALA A 1 178 ? -4.643 -8.476 13.401 1.00 96.06 178 ALA A CA 1
ATOM 1452 C C . ALA A 1 178 ? -3.189 -8.204 13.818 1.00 96.06 178 ALA A C 1
ATOM 1454 O O . ALA A 1 178 ? -2.648 -8.900 14.678 1.00 96.06 178 ALA A O 1
ATOM 1455 N N . GLU A 1 179 ? -2.559 -7.214 13.195 1.00 92.94 179 GLU A N 1
ATOM 1456 C CA . GLU A 1 179 ? -1.265 -6.693 13.632 1.00 92.94 179 GLU A CA 1
ATOM 1457 C C . GLU A 1 179 ? -1.105 -5.210 13.311 1.00 92.94 179 GLU A C 1
ATOM 1459 O O . GLU A 1 179 ? -1.529 -4.733 12.253 1.00 92.94 179 GLU A O 1
ATOM 1464 N N . ALA A 1 180 ? -0.384 -4.504 14.174 1.00 92.31 180 ALA A N 1
ATOM 1465 C CA . ALA A 1 180 ? 0.029 -3.131 13.961 1.00 92.31 180 ALA A CA 1
ATOM 1466 C C . ALA A 1 180 ? 1.517 -3.021 13.586 1.00 92.31 180 ALA A C 1
ATOM 1468 O O . ALA A 1 180 ? 2.386 -3.654 14.182 1.00 92.31 180 ALA A O 1
ATOM 1469 N N . SER A 1 181 ? 1.837 -2.173 12.605 1.00 86.94 181 SER A N 1
ATOM 1470 C CA . SER A 1 181 ? 3.222 -1.815 12.265 1.00 86.94 181 SER A CA 1
ATOM 1471 C C . SER A 1 181 ? 3.275 -0.516 11.462 1.00 86.94 181 SER A C 1
ATOM 1473 O O . SER A 1 181 ? 2.510 -0.353 10.516 1.00 86.94 181 SER A O 1
ATOM 1475 N N . GLY A 1 182 ? 4.168 0.422 11.804 1.00 82.44 182 GLY A N 1
ATOM 1476 C CA . GLY A 1 182 ? 4.434 1.612 10.975 1.00 82.44 182 GLY A CA 1
ATOM 1477 C C . GLY A 1 182 ? 3.191 2.455 10.640 1.00 82.44 182 GLY A C 1
ATOM 1478 O O . GLY A 1 182 ? 3.009 2.887 9.497 1.00 82.44 182 GLY A O 1
ATOM 1479 N N . GLY A 1 183 ? 2.284 2.630 11.609 1.00 90.44 183 GLY A N 1
ATOM 1480 C CA . GLY A 1 183 ? 1.017 3.344 11.409 1.00 90.44 183 GLY A CA 1
ATOM 1481 C C . GLY A 1 183 ? -0.011 2.587 10.560 1.00 90.44 183 GLY A C 1
ATOM 1482 O O . GLY A 1 183 ? -0.938 3.195 10.036 1.00 90.44 183 GLY A O 1
ATOM 1483 N N . ARG A 1 184 ? 0.150 1.277 10.381 1.00 93.38 184 ARG A N 1
ATOM 1484 C CA . ARG A 1 184 ? -0.797 0.400 9.690 1.00 93.38 184 ARG A CA 1
ATOM 1485 C C . ARG A 1 184 ? -1.353 -0.638 10.653 1.00 93.38 184 ARG A C 1
ATOM 1487 O O . ARG A 1 184 ? -0.601 -1.119 11.494 1.00 93.38 184 ARG A O 1
ATOM 1494 N N . ILE A 1 185 ? -2.609 -1.029 10.453 1.00 95.69 185 ILE A N 1
ATOM 1495 C CA . ILE A 1 185 ? -3.211 -2.239 11.009 1.00 95.69 185 ILE A CA 1
ATOM 1496 C C . ILE A 1 185 ? -3.610 -3.183 9.868 1.00 95.69 185 ILE A C 1
ATOM 1498 O O . ILE A 1 185 ? -4.322 -2.784 8.945 1.00 95.69 185 ILE A O 1
ATOM 1502 N N . LEU A 1 186 ? -3.132 -4.423 9.919 1.00 96.12 186 LEU A N 1
ATOM 1503 C CA . LEU A 1 186 ? -3.512 -5.507 9.015 1.00 96.12 186 LEU A CA 1
ATOM 1504 C C . LEU A 1 186 ? -4.483 -6.432 9.748 1.00 96.12 186 LEU A C 1
ATOM 1506 O O . LEU A 1 186 ? -4.147 -6.928 10.812 1.00 96.12 186 LEU A O 1
ATOM 1510 N N . PHE A 1 187 ? -5.659 -6.675 9.182 1.00 97.38 187 PHE A N 1
ATOM 1511 C CA . PHE A 1 187 ? -6.695 -7.555 9.720 1.00 97.38 187 PHE A CA 1
ATOM 1512 C C . PHE A 1 187 ? -6.835 -8.802 8.850 1.00 97.38 187 PHE A C 1
ATOM 1514 O O . PHE A 1 187 ? -6.791 -8.717 7.618 1.00 97.38 187 PHE A O 1
ATOM 1521 N N . SER A 1 188 ? -7.088 -9.954 9.470 1.00 97.38 188 SER A N 1
ATOM 1522 C CA . SER A 1 188 ? -7.490 -11.144 8.719 1.00 97.38 188 SER A CA 1
ATOM 1523 C C . SER A 1 188 ? -8.948 -11.040 8.298 1.00 97.38 188 SER A C 1
ATOM 1525 O O . SER A 1 188 ? -9.843 -10.942 9.139 1.00 97.38 188 SER A O 1
ATOM 1527 N N . ALA A 1 189 ? -9.204 -11.147 6.995 1.00 97.12 189 ALA A N 1
ATOM 1528 C CA . ALA A 1 189 ? -10.566 -11.231 6.472 1.00 97.12 189 ALA A CA 1
ATOM 1529 C C . ALA A 1 189 ? -11.327 -12.441 7.048 1.00 97.12 189 ALA A C 1
ATOM 1531 O O . ALA A 1 189 ? -12.504 -12.343 7.394 1.00 97.12 189 ALA A O 1
ATOM 1532 N N . GLY A 1 190 ? -10.632 -13.575 7.210 1.00 97.62 190 GLY A N 1
ATOM 1533 C CA . GLY A 1 190 ? -11.203 -14.794 7.783 1.00 97.62 190 GLY A CA 1
ATOM 1534 C C . GLY A 1 190 ? -11.642 -14.599 9.232 1.00 97.62 190 GLY A C 1
ATOM 1535 O O . GLY A 1 190 ? -12.762 -14.968 9.582 1.00 97.62 190 GLY A O 1
ATOM 1536 N N . TYR A 1 191 ? -10.800 -13.956 10.048 1.00 98.12 191 TYR A N 1
ATOM 1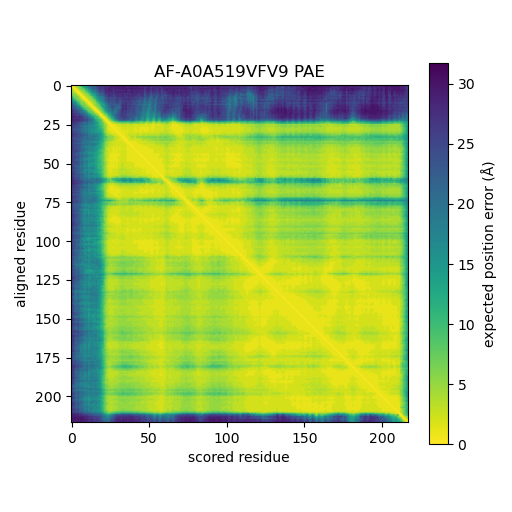537 C CA . TYR A 1 191 ? -11.148 -13.643 11.434 1.00 98.12 191 TYR A CA 1
ATOM 1538 C C . TYR A 1 191 ? -12.305 -12.643 11.515 1.00 98.12 191 TYR A C 1
ATOM 1540 O O . TYR A 1 191 ? -13.274 -12.900 12.221 1.00 98.12 191 TYR A O 1
ATOM 1548 N N . MET A 1 192 ? -12.263 -11.549 10.742 1.00 97.81 192 MET A N 1
ATOM 1549 C CA . MET A 1 192 ? -13.336 -10.542 10.724 1.00 97.81 192 MET A CA 1
ATOM 1550 C C . MET A 1 192 ? -14.694 -11.137 10.329 1.00 97.81 192 MET A C 1
ATOM 1552 O O . MET A 1 192 ? -15.731 -10.709 10.830 1.00 97.81 192 MET A O 1
ATOM 1556 N N . LYS A 1 193 ? -14.700 -12.149 9.454 1.00 96.88 193 LYS A N 1
ATOM 1557 C CA . LYS A 1 193 ? -15.913 -12.884 9.080 1.00 96.88 193 LYS A CA 1
ATOM 1558 C C . LYS A 1 193 ? -16.410 -13.813 10.191 1.00 96.88 193 LYS A C 1
ATOM 1560 O O . LYS A 1 193 ? -17.617 -13.928 10.379 1.00 96.88 193 LYS A O 1
ATOM 1565 N N . ALA A 1 194 ? -15.505 -14.488 10.899 1.00 97.56 194 ALA A N 1
ATOM 1566 C CA . ALA A 1 194 ? -15.851 -15.396 11.994 1.00 97.56 194 ALA A CA 1
ATOM 1567 C C . ALA A 1 194 ? -16.250 -14.654 13.285 1.00 97.56 194 ALA A C 1
ATOM 1569 O O . ALA A 1 194 ? -17.075 -15.149 14.050 1.00 97.56 194 ALA A O 1
ATOM 1570 N N . HIS A 1 195 ? -15.706 -13.453 13.499 1.00 97.75 195 HIS A N 1
ATOM 1571 C CA . HIS A 1 195 ? -15.872 -12.644 14.708 1.00 97.75 195 HIS A CA 1
ATOM 1572 C C . HIS A 1 195 ? -16.281 -11.193 14.374 1.00 97.75 195 HIS A C 1
ATOM 1574 O O . HIS A 1 195 ? -15.586 -10.248 14.746 1.00 97.75 195 HIS A O 1
ATOM 1580 N N . PRO A 1 196 ? -17.424 -10.967 13.695 1.00 96.75 196 PRO A N 1
ATOM 1581 C CA . PRO A 1 196 ? -17.801 -9.650 13.160 1.00 96.75 196 PRO A CA 1
ATOM 1582 C C . PRO A 1 196 ? -18.102 -8.585 14.229 1.00 96.75 196 PRO A C 1
ATOM 1584 O O . PRO A 1 196 ? -18.248 -7.403 13.910 1.00 96.75 196 PRO A O 1
ATOM 1587 N N . THR A 1 197 ? -18.238 -8.989 15.494 1.00 95.94 197 THR A N 1
ATOM 1588 C CA . THR A 1 197 ? -18.481 -8.098 16.636 1.00 95.94 197 THR A CA 1
ATOM 1589 C C . THR A 1 197 ? -17.218 -7.760 17.420 1.00 95.94 197 THR A C 1
ATOM 1591 O O . THR A 1 197 ? -17.279 -6.887 18.282 1.00 95.94 197 THR A O 1
ATOM 1594 N N . ASP A 1 198 ? -16.090 -8.421 17.145 1.00 96.19 198 ASP A N 1
ATOM 1595 C CA . ASP A 1 198 ? -14.815 -8.152 17.811 1.00 96.19 198 ASP A CA 1
ATOM 1596 C C . ASP A 1 198 ? -14.146 -6.908 17.211 1.00 96.19 198 ASP A C 1
ATOM 1598 O O . ASP A 1 198 ? -13.169 -6.969 16.470 1.00 96.19 198 ASP A O 1
ATOM 1602 N N . ILE A 1 199 ? -14.750 -5.751 17.476 1.00 95.50 199 ILE A N 1
ATOM 1603 C CA . ILE A 1 199 ? -14.297 -4.444 16.981 1.00 95.50 199 ILE A CA 1
ATOM 1604 C C . ILE A 1 199 ? -13.240 -3.822 17.899 1.00 95.50 199 ILE A C 1
ATOM 1606 O O . ILE A 1 199 ? -12.517 -2.915 17.483 1.00 95.50 199 ILE A O 1
ATOM 1610 N N . ASP A 1 200 ? -13.116 -4.327 19.131 1.00 94.44 200 ASP A N 1
ATOM 1611 C CA . ASP A 1 200 ? -12.143 -3.861 20.121 1.00 94.44 200 ASP A CA 1
ATOM 1612 C C . ASP A 1 200 ? -10.701 -4.200 19.728 1.00 94.44 200 ASP A C 1
ATOM 1614 O O . ASP A 1 200 ? -9.770 -3.536 20.194 1.00 94.44 200 ASP A O 1
ATOM 1618 N N . VAL A 1 201 ? -10.516 -5.114 18.768 1.00 97.06 201 VAL A N 1
ATOM 1619 C CA . VAL A 1 201 ? -9.262 -5.291 18.025 1.00 97.06 201 VAL A CA 1
ATOM 1620 C C . VAL A 1 201 ? -8.710 -3.956 17.509 1.00 97.06 201 VAL A C 1
ATOM 1622 O O . VAL A 1 201 ? -7.512 -3.712 17.586 1.00 97.06 201 VAL A O 1
ATOM 1625 N N . VAL A 1 202 ? -9.563 -3.015 17.080 1.00 98.00 202 VAL A N 1
ATOM 1626 C CA . VAL A 1 202 ? -9.113 -1.677 16.663 1.00 98.00 202 VAL A CA 1
ATOM 1627 C C . VAL A 1 202 ? -8.494 -0.919 17.832 1.00 98.00 202 VAL A C 1
ATOM 1629 O O . VAL A 1 202 ? -7.466 -0.267 17.664 1.00 98.00 202 VAL A O 1
ATOM 1632 N N . THR A 1 203 ? -9.086 -0.993 19.022 1.00 97.75 203 THR A N 1
ATOM 1633 C CA . THR A 1 203 ? -8.540 -0.346 20.222 1.00 97.75 203 THR A CA 1
ATOM 1634 C C . THR A 1 203 ? -7.181 -0.943 20.587 1.00 97.75 203 THR A C 1
ATOM 1636 O O . THR A 1 203 ? -6.243 -0.185 20.833 1.00 97.75 203 THR A O 1
ATOM 1639 N N . HIS A 1 204 ? -7.054 -2.275 20.560 1.00 96.88 204 HIS A N 1
ATOM 1640 C CA . HIS A 1 204 ? -5.793 -2.974 20.822 1.00 96.88 204 HIS A CA 1
ATOM 1641 C C . HIS A 1 204 ? -4.700 -2.561 19.827 1.00 96.88 204 HIS A C 1
ATOM 1643 O O . HIS A 1 204 ? -3.658 -2.038 20.216 1.00 96.88 204 HIS A O 1
ATOM 1649 N N . GLU A 1 205 ? -4.958 -2.722 18.531 1.00 97.25 205 GLU A N 1
ATOM 1650 C CA . GLU A 1 205 ? -3.958 -2.479 17.491 1.00 97.25 205 GLU A CA 1
ATOM 1651 C C . GLU A 1 205 ? -3.591 -0.996 17.362 1.00 97.25 205 GLU A C 1
ATOM 1653 O O . GLU A 1 205 ? -2.437 -0.635 17.122 1.00 97.25 205 GLU A O 1
ATOM 1658 N N . THR A 1 206 ? -4.552 -0.089 17.558 1.00 96.38 206 THR A N 1
ATOM 1659 C CA . THR A 1 206 ? -4.238 1.344 17.530 1.00 96.38 206 THR A CA 1
ATOM 1660 C C . THR A 1 206 ? -3.423 1.778 18.742 1.00 96.38 206 THR A C 1
ATOM 1662 O O . THR A 1 206 ? -2.635 2.718 18.620 1.00 96.38 206 THR A O 1
ATOM 1665 N N . MET A 1 207 ? -3.532 1.085 19.882 1.00 96.50 207 MET A N 1
ATOM 1666 C CA . MET A 1 207 ? -2.660 1.333 21.029 1.00 96.50 207 MET A CA 1
ATOM 1667 C C . MET A 1 207 ? -1.196 1.026 20.696 1.00 96.50 207 MET A C 1
ATOM 1669 O O . MET A 1 207 ? -0.337 1.839 21.037 1.00 96.50 207 MET A O 1
ATOM 1673 N N . HIS A 1 208 ? -0.909 -0.040 19.939 1.00 95.50 208 HIS A N 1
ATOM 1674 C CA . HIS A 1 208 ? 0.456 -0.327 19.470 1.00 95.50 208 HIS A CA 1
ATOM 1675 C C . HIS A 1 208 ? 1.034 0.815 18.624 1.00 95.50 208 HIS A C 1
ATOM 1677 O O . HIS A 1 208 ? 2.203 1.178 18.775 1.00 95.50 208 HIS A O 1
ATOM 1683 N N . ILE A 1 209 ? 0.207 1.446 17.778 1.00 94.19 209 ILE A N 1
ATOM 1684 C CA . ILE A 1 209 ? 0.608 2.643 17.018 1.00 94.19 209 ILE A CA 1
ATOM 1685 C C . ILE A 1 209 ? 0.922 3.809 17.967 1.00 94.19 209 ILE A C 1
ATOM 1687 O O . ILE A 1 209 ? 1.922 4.502 17.777 1.00 94.19 209 ILE A O 1
ATOM 1691 N N . VAL A 1 210 ? 0.090 4.032 18.990 1.00 94.94 210 VAL A N 1
ATOM 1692 C CA . VAL A 1 210 ? 0.279 5.126 19.958 1.00 94.94 210 VAL A CA 1
ATOM 1693 C C . VAL A 1 210 ? 1.535 4.935 20.801 1.00 94.94 210 VAL A C 1
ATOM 1695 O O . VAL A 1 210 ? 2.318 5.874 20.958 1.00 94.94 210 VAL A O 1
ATOM 1698 N N . GLN A 1 211 ? 1.763 3.718 21.290 1.00 91.44 211 GLN A N 1
ATOM 1699 C CA . GLN A 1 211 ? 2.975 3.341 22.020 1.00 91.44 211 GLN A CA 1
ATOM 1700 C C . GLN A 1 211 ? 4.234 3.522 21.171 1.00 91.44 211 GLN A C 1
ATOM 1702 O O . GLN A 1 211 ? 5.330 3.616 21.715 1.00 91.44 211 GLN A O 1
ATOM 1707 N N . GLY A 1 212 ? 4.079 3.610 19.848 1.00 77.38 212 GLY A N 1
ATOM 1708 C CA . GLY A 1 212 ? 5.206 3.690 18.946 1.00 77.38 212 GLY A CA 1
ATOM 1709 C C . GLY A 1 212 ? 5.988 2.388 18.962 1.00 77.38 212 GLY A C 1
ATOM 1710 O O . GLY A 1 212 ? 7.203 2.438 18.794 1.00 77.38 212 GLY A O 1
ATOM 1711 N N . TYR A 1 213 ? 5.309 1.239 19.127 1.00 60.44 213 TYR A N 1
ATOM 1712 C CA . TYR A 1 213 ? 5.865 -0.072 18.788 1.00 60.44 213 TYR A CA 1
ATOM 1713 C C . TYR A 1 213 ? 6.057 -0.144 17.263 1.00 60.44 213 TYR A C 1
ATOM 1715 O O . TYR A 1 213 ? 5.439 -0.911 16.533 1.00 60.44 213 TYR A O 1
ATOM 1723 N N . GLY A 1 214 ? 6.919 0.727 16.751 1.00 49.75 214 GLY A N 1
ATOM 1724 C CA . GLY A 1 214 ? 7.723 0.431 15.602 1.00 49.75 214 GLY A CA 1
ATOM 1725 C C . GLY A 1 214 ? 8.843 -0.458 16.108 1.00 49.75 214 GLY A C 1
ATOM 1726 O O . GLY A 1 214 ? 9.630 -0.062 16.962 1.00 49.75 214 GLY A O 1
ATOM 1727 N N . TYR A 1 215 ? 8.986 -1.630 15.504 1.00 44.22 215 TYR A N 1
ATOM 1728 C CA . TYR A 1 215 ? 10.315 -1.945 15.004 1.00 44.22 215 TYR A CA 1
ATOM 1729 C C . TYR A 1 215 ? 10.779 -0.690 14.261 1.00 44.22 215 TYR A C 1
ATOM 1731 O O . TYR A 1 215 ? 10.192 -0.343 13.235 1.00 44.22 215 TYR A O 1
ATOM 1739 N N . SER A 1 216 ? 11.671 0.063 14.900 1.00 31.72 216 SER A N 1
ATOM 1740 C CA . SER A 1 216 ? 12.172 1.356 14.453 1.00 31.72 216 SER A CA 1
ATOM 1741 C C . SER A 1 216 ? 12.447 1.298 12.952 1.00 31.72 216 SER A C 1
ATOM 1743 O O . SER A 1 216 ? 13.195 0.429 12.503 1.00 31.72 216 SER A O 1
ATOM 1745 N N . ALA A 1 217 ? 11.800 2.173 12.185 1.00 34.06 217 ALA A N 1
ATOM 1746 C CA . ALA A 1 217 ? 12.285 2.534 10.859 1.00 34.06 217 ALA A CA 1
ATOM 1747 C C . ALA A 1 217 ? 13.214 3.734 11.025 1.00 34.06 217 ALA A C 1
ATOM 1749 O O . ALA A 1 217 ? 12.795 4.686 11.727 1.00 34.06 217 ALA A O 1
#

Radius of gyration: 19.11 Å; Cα contacts (8 Å, |Δi|>4): 307; chains: 1; bounding box: 53×34×53 Å